Protein AF-X1GTQ7-F1 (afdb_monomer)

Structure (mmCIF, N/CA/C/O backbone):
data_AF-X1GTQ7-F1
#
_entry.id   AF-X1GTQ7-F1
#
loop_
_atom_site.group_PDB
_atom_site.id
_atom_site.type_symbol
_atom_site.label_atom_id
_atom_site.label_alt_id
_atom_site.label_comp_id
_atom_site.label_asym_id
_atom_site.label_entity_id
_atom_site.label_seq_id
_atom_site.pdbx_PDB_ins_code
_atom_site.Cartn_x
_atom_site.Cartn_y
_atom_site.Cartn_z
_atom_site.occupancy
_atom_site.B_iso_or_equiv
_atom_site.auth_seq_id
_atom_site.auth_comp_id
_atom_site.auth_asym_id
_atom_site.auth_atom_id
_atom_site.pdbx_PDB_model_num
ATOM 1 N N . MET A 1 1 ? -7.268 31.695 -27.825 1.00 39.03 1 MET A N 1
ATOM 2 C CA . MET A 1 1 ? -6.819 30.398 -28.366 1.00 39.03 1 MET A CA 1
ATOM 3 C C . MET A 1 1 ? -6.982 29.420 -27.222 1.00 39.03 1 MET A C 1
ATOM 5 O O . MET A 1 1 ? -6.162 29.437 -26.314 1.00 39.03 1 MET A O 1
ATOM 9 N N . ASP A 1 2 ? -8.124 28.736 -27.168 1.00 40.09 2 ASP A N 1
ATOM 10 C CA . ASP A 1 2 ? -8.450 27.847 -26.052 1.00 40.09 2 ASP A CA 1
ATOM 11 C C . ASP A 1 2 ? -7.432 26.712 -25.994 1.00 40.09 2 ASP A C 1
ATOM 13 O O . ASP A 1 2 ? -7.187 26.024 -26.988 1.00 40.09 2 ASP A O 1
ATOM 17 N N . LEU A 1 3 ? -6.787 26.560 -24.839 1.00 43.09 3 LEU A N 1
ATOM 18 C CA . LEU A 1 3 ? -5.898 25.435 -24.598 1.00 43.09 3 LEU A CA 1
ATOM 19 C C . LEU A 1 3 ? -6.736 24.151 -24.709 1.00 43.09 3 LEU A C 1
ATOM 21 O O . LEU A 1 3 ? -7.821 24.091 -24.125 1.00 43.09 3 LEU A O 1
ATOM 25 N N . PRO A 1 4 ? -6.276 23.128 -25.451 1.00 58.81 4 PRO A N 1
ATOM 26 C CA . PRO A 1 4 ? -7.033 21.891 -25.590 1.00 58.81 4 PRO A CA 1
ATOM 27 C C . PRO A 1 4 ? -7.297 21.297 -24.201 1.00 58.81 4 PRO A C 1
ATOM 29 O O . PRO A 1 4 ? -6.445 21.391 -23.318 1.00 58.81 4 PRO A O 1
ATOM 32 N N . ALA A 1 5 ? -8.459 20.666 -24.002 1.00 57.22 5 ALA A N 1
ATOM 33 C CA . ALA A 1 5 ? -8.871 20.093 -22.713 1.00 57.22 5 ALA A CA 1
ATOM 34 C C . ALA A 1 5 ? -7.793 19.189 -22.071 1.00 57.22 5 ALA A C 1
ATOM 36 O O . ALA A 1 5 ? -7.661 19.145 -20.851 1.00 57.22 5 ALA A O 1
ATOM 37 N N . SER A 1 6 ? -6.951 18.548 -22.890 1.00 58.00 6 SER A N 1
ATOM 38 C CA . SER A 1 6 ? -5.784 17.776 -22.453 1.00 58.00 6 SER A CA 1
ATOM 39 C C . SER A 1 6 ? -4.732 18.596 -21.693 1.00 58.00 6 SER A C 1
ATOM 41 O O . SER A 1 6 ? -4.136 18.088 -20.750 1.00 58.00 6 SER A O 1
ATOM 43 N N . HIS A 1 7 ? -4.513 19.866 -22.041 1.00 64.25 7 HIS A N 1
ATOM 44 C CA . HIS A 1 7 ? -3.567 20.740 -21.343 1.00 64.25 7 HIS A CA 1
ATOM 45 C C . HIS A 1 7 ? -4.072 21.115 -19.943 1.00 64.25 7 HIS A C 1
ATOM 47 O O . HIS A 1 7 ? -3.293 21.154 -18.992 1.00 64.25 7 HIS A O 1
ATOM 53 N N . VAL A 1 8 ? -5.371 21.380 -19.792 1.00 63.97 8 VAL A N 1
ATOM 54 C CA . VAL A 1 8 ? -5.970 21.711 -18.488 1.00 63.97 8 VAL A CA 1
ATOM 55 C C . VAL A 1 8 ? -5.891 20.514 -17.540 1.00 63.97 8 VAL A C 1
ATOM 57 O O . VAL A 1 8 ? -5.570 20.673 -16.363 1.00 63.97 8 VAL A O 1
ATOM 60 N N . VAL A 1 9 ? -6.114 19.306 -18.060 1.00 65.50 9 VAL A N 1
ATOM 61 C CA . VAL A 1 9 ? -5.986 18.071 -17.281 1.00 65.50 9 VAL A CA 1
ATOM 62 C C . VAL A 1 9 ? -4.541 17.816 -16.856 1.00 65.50 9 VAL A C 1
ATOM 64 O O . VAL A 1 9 ? -4.311 17.529 -15.687 1.00 65.50 9 VAL A O 1
ATOM 67 N N . VAL A 1 10 ? -3.566 17.974 -17.755 1.00 66.44 10 VAL A N 1
ATOM 68 C CA . VAL A 1 10 ? -2.144 17.760 -17.434 1.00 66.44 10 VAL A CA 1
ATOM 69 C C . VAL A 1 10 ? -1.646 18.743 -16.371 1.00 66.44 10 VAL A C 1
ATOM 71 O O . VAL A 1 10 ? -0.908 18.354 -15.470 1.00 66.44 10 VAL A O 1
ATOM 74 N N . GLU A 1 11 ? -2.060 20.009 -16.419 1.00 69.12 11 GLU A N 1
ATOM 75 C CA . GLU A 1 11 ? -1.698 20.980 -15.376 1.00 69.12 11 GLU A CA 1
ATOM 76 C C . GLU A 1 11 ? -2.368 20.659 -14.032 1.00 69.12 11 GLU A C 1
ATOM 78 O O . GLU A 1 11 ? -1.738 20.761 -12.976 1.00 69.12 11 GLU A O 1
ATOM 83 N N . LYS A 1 12 ? -3.618 20.180 -14.055 1.00 66.75 12 LYS A N 1
ATOM 84 C CA . LYS A 1 12 ? -4.306 19.703 -12.849 1.00 66.75 12 LYS A CA 1
ATOM 85 C C . LYS A 1 12 ? -3.664 18.431 -12.285 1.00 66.75 12 LYS A C 1
ATOM 87 O O . LYS A 1 12 ? -3.551 18.301 -11.069 1.00 66.75 12 LYS A O 1
ATOM 92 N N . GLU A 1 13 ? -3.197 17.517 -13.131 1.00 68.88 13 GLU A N 1
ATOM 93 C CA . GLU A 1 13 ? -2.431 16.339 -12.719 1.00 68.88 13 GLU A CA 1
ATOM 94 C C . GLU A 1 13 ? -1.094 16.740 -12.092 1.00 68.88 13 GLU A C 1
ATOM 96 O O . GLU A 1 13 ? -0.782 16.279 -11.002 1.00 68.88 13 GLU A O 1
ATOM 101 N N . LYS A 1 14 ? -0.332 17.658 -12.698 1.00 68.50 14 LYS A N 1
ATOM 102 C CA . LYS A 1 14 ? 0.916 18.166 -12.099 1.00 68.50 14 LYS A CA 1
ATOM 103 C C . LYS A 1 14 ? 0.689 18.762 -10.710 1.00 68.50 14 LYS A C 1
ATOM 105 O O . LYS A 1 14 ? 1.479 18.508 -9.804 1.00 68.50 14 LYS A O 1
ATOM 110 N N . ALA A 1 15 ? -0.395 19.517 -10.532 1.00 66.56 15 ALA A N 1
ATOM 111 C CA . ALA A 1 15 ? -0.754 20.099 -9.240 1.00 66.56 15 ALA A CA 1
ATOM 112 C C . ALA A 1 15 ? -1.183 19.045 -8.200 1.00 66.56 15 ALA A C 1
ATOM 114 O O . ALA A 1 15 ? -1.002 19.261 -7.003 1.00 66.56 15 ALA A O 1
ATOM 115 N N . THR A 1 16 ? -1.720 17.904 -8.644 1.00 70.19 16 THR A N 1
ATOM 116 C CA . THR A 1 16 ? -2.253 16.832 -7.784 1.00 70.19 16 THR A CA 1
ATOM 117 C C . THR A 1 16 ? -1.365 15.581 -7.730 1.00 70.19 16 THR A C 1
ATOM 119 O O . THR A 1 16 ? -1.698 14.610 -7.049 1.00 70.19 16 THR A O 1
ATOM 122 N N . LEU A 1 17 ? -0.203 15.603 -8.395 1.00 70.88 17 LEU A N 1
ATOM 123 C CA . LEU A 1 17 ? 0.660 14.438 -8.627 1.00 70.88 17 LEU A CA 1
ATOM 124 C C . LEU A 1 17 ? 1.081 13.753 -7.323 1.00 70.88 17 LEU A C 1
ATOM 126 O O . LEU A 1 17 ? 1.138 12.529 -7.234 1.00 70.88 17 LEU A O 1
ATOM 130 N N . ASN A 1 18 ? 1.329 14.561 -6.292 1.00 77.94 18 ASN A N 1
ATOM 131 C CA . ASN A 1 18 ? 1.776 14.090 -4.985 1.00 77.94 18 ASN A CA 1
ATOM 132 C C . ASN A 1 18 ? 0.617 13.855 -4.009 1.00 77.94 18 ASN A C 1
ATOM 134 O O . ASN A 1 18 ? 0.834 13.347 -2.914 1.00 77.94 18 ASN A O 1
ATOM 138 N N . GLU A 1 19 ? -0.625 14.183 -4.371 1.00 82.06 19 GLU A N 1
ATOM 139 C CA . GLU A 1 19 ? -1.769 13.931 -3.496 1.00 82.06 19 GLU A CA 1
ATOM 140 C C . GLU A 1 19 ? -1.914 12.473 -3.047 1.00 82.06 19 GLU A C 1
ATOM 142 O O . GLU A 1 19 ? -2.136 12.287 -1.854 1.00 82.06 19 GLU A O 1
ATOM 147 N N . PRO A 1 20 ? -1.761 11.429 -3.893 1.00 83.25 20 PRO A N 1
ATOM 148 C CA . PRO A 1 20 ? -1.879 10.057 -3.400 1.00 83.25 20 PRO A CA 1
ATOM 149 C C . PRO A 1 20 ? -0.785 9.713 -2.387 1.00 83.25 20 PRO A C 1
ATOM 151 O O . PRO A 1 20 ? -1.024 8.925 -1.479 1.00 83.25 20 PRO A O 1
ATOM 154 N N . TYR A 1 21 ? 0.388 10.341 -2.497 1.00 85.69 21 TYR A N 1
ATOM 155 C CA . TYR A 1 21 ? 1.465 10.169 -1.528 1.00 85.69 21 TYR A CA 1
ATOM 156 C C . TYR A 1 21 ? 1.100 10.747 -0.150 1.00 85.69 21 TYR A C 1
ATOM 158 O O . TYR A 1 21 ? 1.496 10.191 0.873 1.00 85.69 21 TYR A O 1
ATOM 166 N N . TYR A 1 22 ? 0.318 11.829 -0.099 1.00 91.25 22 TYR A N 1
ATOM 167 C CA . TYR A 1 22 ? -0.096 12.460 1.161 1.00 91.25 22 TYR A CA 1
ATOM 168 C C . TYR A 1 22 ? -1.472 11.997 1.666 1.00 91.25 22 TYR A C 1
ATOM 170 O O . TYR A 1 22 ? -1.745 12.083 2.862 1.00 91.25 22 TYR A O 1
ATOM 178 N N . LYS A 1 23 ? -2.338 11.484 0.787 1.00 93.44 23 LYS A N 1
ATOM 179 C CA . LYS A 1 23 ? -3.676 10.962 1.103 1.00 93.44 23 LYS A CA 1
ATOM 180 C C . LYS A 1 23 ? -3.618 9.462 1.388 1.00 93.44 23 LYS A C 1
ATOM 182 O O . LYS A 1 23 ? -4.238 8.662 0.695 1.00 93.44 23 LYS A O 1
ATOM 187 N N . GLN A 1 24 ? -2.859 9.087 2.414 1.00 92.88 24 GLN A N 1
ATOM 188 C CA . GLN A 1 24 ? -2.725 7.707 2.883 1.00 92.88 24 GLN A CA 1
ATOM 189 C C . GLN A 1 24 ? -2.427 7.655 4.385 1.00 92.88 24 GLN A C 1
ATOM 191 O O . GLN A 1 24 ? -1.916 8.613 4.965 1.00 92.88 24 GLN A O 1
ATOM 196 N N . ILE A 1 25 ? -2.711 6.514 5.013 1.00 94.81 25 ILE A N 1
ATOM 197 C CA . ILE A 1 25 ? -2.231 6.189 6.359 1.00 94.81 25 ILE A CA 1
ATOM 198 C C . ILE A 1 25 ? -1.179 5.093 6.202 1.00 94.81 25 ILE A C 1
ATOM 200 O O . ILE A 1 25 ? -1.471 4.026 5.670 1.00 94.81 25 ILE A O 1
ATOM 204 N N . SER A 1 26 ? 0.048 5.368 6.637 1.00 91.12 26 SER A N 1
ATOM 205 C CA . SER A 1 26 ? 1.148 4.406 6.542 1.00 91.12 26 SER A CA 1
ATOM 206 C C . SER A 1 26 ? 0.997 3.271 7.554 1.00 91.12 26 SER A C 1
ATOM 208 O O . SER A 1 26 ? 0.518 3.493 8.663 1.00 91.12 26 SER A O 1
ATOM 210 N N . GLY A 1 27 ? 1.482 2.084 7.193 1.00 92.50 27 GLY A N 1
ATOM 211 C CA . GLY A 1 27 ? 1.543 0.918 8.075 1.00 92.50 27 GLY A CA 1
ATOM 212 C C . GLY A 1 27 ? 0.754 -0.283 7.556 1.00 92.50 27 GLY A C 1
ATOM 213 O O . GLY A 1 27 ? -0.249 -0.146 6.852 1.00 92.50 27 GLY A O 1
ATOM 214 N N . SER A 1 28 ? 1.217 -1.482 7.909 1.00 95.06 28 SER A N 1
ATOM 215 C CA . SER A 1 28 ? 0.538 -2.732 7.572 1.00 95.06 28 SER A CA 1
ATOM 216 C C . SER A 1 28 ? -0.818 -2.844 8.272 1.00 95.06 28 SER A C 1
ATOM 218 O O . SER A 1 28 ? -1.785 -3.290 7.658 1.00 95.06 28 SER A O 1
ATOM 220 N N . LEU A 1 29 ? -0.932 -2.348 9.509 1.00 97.19 29 LEU A N 1
ATOM 221 C CA . LEU A 1 29 ? -2.144 -2.471 10.319 1.00 97.19 29 LEU A CA 1
ATOM 222 C C . LEU A 1 29 ? -3.325 -1.708 9.713 1.00 97.19 29 LEU A C 1
ATOM 224 O O . LEU A 1 29 ? -4.437 -2.236 9.645 1.00 97.19 29 LEU A O 1
ATOM 228 N N . PHE A 1 30 ? -3.091 -0.487 9.224 1.00 97.56 30 PHE A N 1
ATOM 229 C CA . PHE A 1 30 ? -4.131 0.255 8.511 1.00 97.56 30 PHE A CA 1
ATOM 230 C C . PHE A 1 30 ? -4.477 -0.408 7.175 1.00 97.56 30 PHE A C 1
ATOM 232 O O . PHE A 1 30 ? -5.653 -0.498 6.826 1.00 97.56 30 PHE A O 1
ATOM 239 N N . ASN A 1 31 ? -3.478 -0.923 6.452 1.00 96.69 31 ASN A N 1
ATOM 240 C CA . ASN A 1 31 ? -3.715 -1.640 5.201 1.00 96.69 31 ASN A CA 1
ATOM 241 C C . ASN A 1 31 ? -4.567 -2.900 5.409 1.00 96.69 31 ASN A C 1
ATOM 243 O O . ASN A 1 31 ? -5.438 -3.169 4.584 1.00 96.69 31 ASN A O 1
ATOM 247 N N . TYR A 1 32 ? -4.386 -3.638 6.510 1.00 98.06 32 TYR A N 1
ATOM 248 C CA . TYR A 1 32 ? -5.265 -4.754 6.868 1.00 98.06 32 TYR A CA 1
ATOM 249 C C . TYR A 1 32 ? -6.695 -4.283 7.123 1.00 98.06 32 TYR A C 1
ATOM 251 O O . TYR A 1 32 ? -7.624 -4.847 6.551 1.00 98.06 32 TYR A O 1
ATOM 259 N N . ALA A 1 33 ? -6.877 -3.216 7.906 1.00 98.38 33 ALA A N 1
ATOM 260 C CA . ALA A 1 33 ? -8.200 -2.660 8.177 1.00 98.38 33 ALA A CA 1
ATOM 261 C C . ALA A 1 33 ? -8.917 -2.206 6.894 1.00 98.38 33 ALA A C 1
ATOM 263 O O . ALA A 1 33 ? -10.072 -2.567 6.673 1.00 98.38 33 ALA A O 1
ATOM 264 N N . LEU A 1 34 ? -8.229 -1.464 6.020 1.00 98.44 34 LEU A N 1
ATOM 265 C CA . LEU A 1 34 ? -8.770 -1.031 4.730 1.00 98.44 34 LEU A CA 1
ATOM 266 C C . LEU A 1 34 ? -9.080 -2.219 3.816 1.00 98.44 34 LEU A C 1
ATOM 268 O O . LEU A 1 34 ? -10.119 -2.238 3.159 1.00 98.44 34 LEU A O 1
ATOM 272 N N . THR A 1 35 ? -8.207 -3.228 3.813 1.00 98.38 35 THR A N 1
ATOM 273 C CA . THR A 1 35 ? -8.425 -4.453 3.044 1.00 98.38 35 THR A CA 1
ATOM 274 C C . THR A 1 35 ? -9.675 -5.181 3.509 1.00 98.38 35 THR A C 1
ATOM 276 O O . THR A 1 35 ? -10.471 -5.552 2.660 1.00 98.38 35 THR A O 1
ATOM 279 N N . ILE A 1 36 ? -9.878 -5.340 4.819 1.00 98.62 36 ILE A N 1
ATOM 280 C CA . ILE A 1 36 ? -11.064 -5.991 5.391 1.00 98.62 36 ILE A CA 1
ATOM 281 C C . ILE A 1 36 ? -12.337 -5.224 5.029 1.00 98.62 36 ILE A C 1
ATOM 283 O O . ILE A 1 36 ? -13.295 -5.839 4.571 1.00 98.62 36 ILE A O 1
ATOM 287 N N . VAL A 1 37 ? -12.337 -3.892 5.190 1.00 98.62 37 VAL A N 1
ATOM 288 C CA . VAL A 1 37 ? -13.490 -3.036 4.855 1.00 98.62 37 VAL A CA 1
ATOM 289 C C . VAL A 1 37 ? -13.912 -3.225 3.403 1.00 98.62 37 VAL A C 1
ATOM 291 O O . VAL A 1 37 ? -15.085 -3.468 3.138 1.00 98.62 37 VAL A O 1
ATOM 294 N N . ARG A 1 38 ? -12.951 -3.175 2.478 1.00 98.38 38 ARG A N 1
ATOM 295 C CA . ARG A 1 38 ? -13.218 -3.388 1.054 1.00 98.38 38 ARG A CA 1
ATOM 296 C C . ARG A 1 38 ? -13.585 -4.832 0.754 1.00 98.38 38 ARG A C 1
ATOM 298 O O . ARG A 1 38 ? -14.526 -5.062 0.018 1.00 98.38 38 ARG A O 1
ATOM 305 N N . TYR A 1 39 ? -12.896 -5.808 1.340 1.00 98.50 39 TYR A N 1
ATOM 306 C CA . TYR A 1 39 ? -13.134 -7.225 1.069 1.00 98.50 39 TYR A CA 1
ATOM 307 C C . TYR A 1 39 ? -14.599 -7.585 1.304 1.00 98.50 39 TYR A C 1
ATOM 309 O O . TYR A 1 39 ? -15.243 -8.111 0.405 1.00 98.50 39 TYR A O 1
ATOM 317 N N . VAL A 1 40 ? -15.148 -7.252 2.477 1.00 98.19 40 VAL A N 1
ATOM 318 C CA . VAL A 1 40 ? -16.545 -7.590 2.801 1.00 98.19 40 VAL A CA 1
ATOM 319 C C . VAL A 1 40 ? -17.555 -6.800 1.964 1.00 98.19 40 VAL A C 1
ATOM 321 O O . VAL A 1 40 ? -18.701 -7.220 1.813 1.00 98.19 40 VAL A O 1
ATOM 324 N N . GLU A 1 41 ? -17.156 -5.647 1.428 1.00 98.00 41 GLU A N 1
ATOM 325 C CA . GLU A 1 41 ? -17.976 -4.861 0.509 1.00 98.00 41 GLU A CA 1
ATOM 326 C C . GLU A 1 41 ? -17.968 -5.443 -0.911 1.00 98.00 41 GLU A C 1
ATOM 328 O O . GLU A 1 41 ? -19.009 -5.485 -1.561 1.00 98.00 41 GLU A O 1
ATOM 333 N N . GLU A 1 42 ? -16.806 -5.888 -1.389 1.00 97.94 42 GLU A N 1
ATOM 334 C CA . GLU A 1 42 ? -16.588 -6.302 -2.774 1.00 97.94 42 GLU A CA 1
ATOM 335 C C . GLU A 1 42 ? -16.965 -7.762 -3.033 1.00 97.94 42 GLU A C 1
ATOM 337 O O . GLU A 1 42 ? -17.560 -8.051 -4.066 1.00 97.94 42 GLU A O 1
ATOM 342 N N . THR A 1 43 ? -16.677 -8.696 -2.122 1.00 97.12 43 THR A N 1
ATOM 343 C CA . THR A 1 43 ? -16.923 -10.127 -2.382 1.00 97.12 43 THR A CA 1
ATOM 344 C C . THR A 1 43 ? -18.387 -10.510 -2.641 1.00 97.12 43 THR A C 1
ATOM 346 O O . THR A 1 43 ? -18.601 -11.427 -3.438 1.00 97.12 43 THR A O 1
ATOM 349 N N . PRO A 1 44 ? -19.412 -9.822 -2.091 1.00 96.62 44 PRO A N 1
ATOM 350 C CA . PRO A 1 44 ? -20.806 -10.083 -2.455 1.00 96.62 44 PRO A CA 1
ATOM 351 C C . 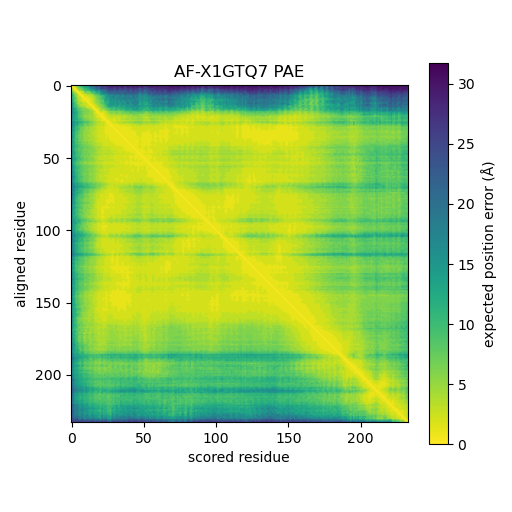PRO A 1 44 ? -21.201 -9.586 -3.855 1.00 96.62 44 PRO A C 1
ATOM 353 O O . PRO A 1 44 ? -22.247 -9.990 -4.363 1.00 96.62 44 PRO A O 1
ATOM 356 N N . LYS A 1 45 ? -20.417 -8.689 -4.472 1.00 97.69 45 LYS A N 1
ATOM 357 C CA . LYS A 1 45 ? -20.696 -8.157 -5.815 1.00 97.69 45 LYS A CA 1
ATOM 358 C C . LYS A 1 45 ? -20.293 -9.185 -6.888 1.00 97.69 45 LYS A C 1
ATOM 360 O O . LYS A 1 45 ? -19.364 -9.971 -6.651 1.00 97.69 45 LYS A O 1
ATOM 365 N N . PRO A 1 46 ? -20.934 -9.175 -8.075 1.00 98.06 46 PRO A N 1
ATOM 366 C CA . PRO A 1 46 ? -20.452 -9.932 -9.229 1.00 98.06 46 PRO A CA 1
ATOM 367 C C . PRO A 1 46 ? -18.989 -9.593 -9.523 1.00 98.06 46 PRO A C 1
ATOM 369 O O . PRO A 1 46 ? -18.608 -8.430 -9.439 1.00 98.06 46 PRO A O 1
ATOM 372 N N . ASP A 1 47 ? -18.175 -10.590 -9.882 1.00 97.62 47 ASP A N 1
ATOM 373 C CA . ASP A 1 47 ? -16.717 -10.426 -10.007 1.00 97.62 47 ASP A CA 1
ATOM 374 C C . ASP A 1 47 ? -16.305 -9.267 -10.934 1.00 97.62 47 ASP A C 1
ATOM 376 O O . ASP A 1 47 ? -15.376 -8.526 -10.622 1.00 97.62 47 ASP A O 1
ATOM 380 N N . ALA A 1 48 ? -17.039 -9.062 -12.033 1.00 96.69 48 ALA A N 1
ATOM 381 C CA . ALA A 1 48 ? -16.792 -7.990 -12.999 1.00 96.69 48 ALA A CA 1
ATOM 382 C C . ALA A 1 48 ? -17.062 -6.575 -12.452 1.00 96.69 48 ALA A C 1
ATOM 384 O O . ALA A 1 48 ? -16.482 -5.615 -12.953 1.00 96.69 48 ALA A O 1
ATOM 385 N N . ASP A 1 49 ? -17.907 -6.455 -11.425 1.00 96.56 49 ASP A N 1
ATOM 386 C CA . ASP A 1 49 ? -18.310 -5.180 -10.823 1.00 96.56 49 ASP A CA 1
ATOM 387 C C . ASP A 1 49 ? -17.473 -4.831 -9.579 1.00 96.56 49 ASP A C 1
ATOM 389 O O . ASP A 1 49 ? -17.706 -3.809 -8.927 1.00 96.56 49 ASP A O 1
ATOM 393 N N . ARG A 1 50 ? -16.511 -5.689 -9.210 1.00 97.00 50 ARG A N 1
ATOM 394 C CA . ARG A 1 50 ? -15.673 -5.494 -8.026 1.00 97.00 50 ARG A CA 1
ATOM 395 C C . ARG A 1 50 ? -14.595 -4.450 -8.252 1.00 97.00 50 ARG A C 1
ATOM 397 O O . ARG A 1 50 ? -14.028 -4.311 -9.335 1.00 97.00 50 ARG A O 1
ATOM 404 N N . TYR A 1 51 ? -14.237 -3.774 -7.167 1.00 95.44 51 TYR A N 1
ATOM 405 C CA . TYR A 1 51 ? -13.082 -2.889 -7.134 1.00 95.44 51 TYR A CA 1
ATOM 406 C C . TYR A 1 51 ? -11.793 -3.641 -7.529 1.00 95.44 51 TYR A C 1
ATOM 408 O O . TYR A 1 51 ? -11.555 -4.750 -7.029 1.00 95.44 51 TYR A O 1
ATOM 416 N N . PRO A 1 52 ? -10.918 -3.045 -8.365 1.00 94.44 52 PRO A N 1
ATOM 417 C CA . PRO A 1 52 ? -9.671 -3.682 -8.773 1.00 94.44 52 PRO A CA 1
ATOM 418 C C . PRO A 1 52 ? -8.835 -4.148 -7.574 1.00 94.44 52 PRO A C 1
ATOM 420 O O . PRO A 1 52 ? -8.576 -3.389 -6.639 1.00 94.44 52 PRO A O 1
ATOM 423 N N . GLY A 1 53 ? -8.379 -5.401 -7.606 1.00 94.75 53 GLY A N 1
ATOM 424 C CA . GLY A 1 53 ? -7.651 -6.022 -6.492 1.00 94.75 53 GLY A CA 1
ATOM 425 C C . GLY A 1 53 ? -8.489 -6.980 -5.639 1.00 94.75 53 GLY A C 1
ATOM 426 O O . GLY A 1 53 ? -7.913 -7.657 -4.787 1.00 94.75 53 GLY A O 1
ATOM 427 N N . TYR A 1 54 ? -9.803 -7.057 -5.878 1.00 97.44 54 TYR A N 1
ATOM 428 C CA . TYR A 1 54 ? -10.751 -7.906 -5.142 1.00 97.44 54 TYR A CA 1
ATOM 429 C C . TYR A 1 54 ? -11.475 -8.922 -6.044 1.00 97.44 54 TYR A C 1
ATOM 431 O O . TYR A 1 54 ? -12.495 -9.490 -5.648 1.00 97.44 54 TYR A O 1
ATOM 439 N N . HIS A 1 55 ? -10.950 -9.178 -7.246 1.00 98.06 55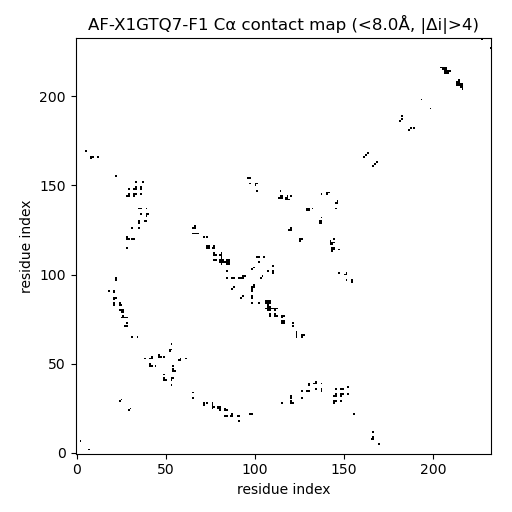 HIS A N 1
ATOM 440 C CA . HIS A 1 55 ? -11.476 -10.231 -8.116 1.00 98.06 55 HIS A CA 1
ATOM 441 C C . HIS A 1 55 ? -11.186 -11.625 -7.544 1.00 98.06 55 HIS A C 1
ATOM 443 O O . HIS A 1 55 ? -10.198 -11.805 -6.828 1.00 98.06 55 HIS A O 1
ATOM 449 N N . ASP A 1 56 ? -11.983 -12.628 -7.913 1.00 97.25 56 ASP A N 1
ATOM 450 C CA . ASP A 1 56 ? -11.863 -14.019 -7.442 1.00 97.25 56 ASP A CA 1
ATOM 451 C C . ASP A 1 56 ? -10.439 -14.572 -7.621 1.00 97.25 56 ASP A C 1
ATOM 453 O O . ASP A 1 56 ? -9.881 -15.204 -6.724 1.00 97.25 56 ASP A O 1
ATOM 457 N N . SER A 1 57 ? -9.795 -14.248 -8.747 1.00 97.12 57 SER A N 1
ATOM 458 C CA . SER A 1 57 ? -8.405 -14.639 -9.038 1.00 97.12 57 SER A CA 1
ATOM 459 C C . SER A 1 57 ? -7.361 -14.033 -8.086 1.00 97.12 57 SER A C 1
ATOM 461 O O . SER A 1 57 ? -6.241 -14.537 -7.989 1.00 97.12 57 SER A O 1
ATOM 463 N N . GLN A 1 58 ? -7.705 -12.952 -7.382 1.00 97.38 58 GLN A N 1
ATOM 464 C CA . GLN A 1 58 ? -6.818 -12.195 -6.497 1.00 97.38 58 GLN A CA 1
ATOM 465 C C . GLN A 1 58 ? -7.072 -12.492 -5.012 1.00 97.38 58 GLN A C 1
ATOM 467 O O . GLN A 1 58 ? -6.153 -12.310 -4.204 1.00 97.38 58 GLN A O 1
ATOM 472 N N . LEU A 1 59 ? -8.266 -12.984 -4.650 1.00 97.00 59 LEU A N 1
ATOM 473 C CA . LEU A 1 59 ? -8.652 -13.249 -3.258 1.00 97.00 59 LEU A CA 1
ATOM 474 C C . LEU A 1 59 ? -7.671 -14.172 -2.513 1.00 97.00 59 LEU A C 1
ATOM 476 O O . LEU A 1 59 ? -7.263 -13.787 -1.417 1.00 97.00 59 LEU A O 1
ATOM 480 N N . PRO A 1 60 ? -7.167 -15.291 -3.081 1.00 97.56 60 PRO A N 1
ATOM 481 C CA . PRO A 1 60 ? -6.226 -16.153 -2.360 1.00 97.56 60 PRO A CA 1
ATOM 482 C C . PRO A 1 60 ? -4.934 -15.433 -1.942 1.00 97.56 60 PRO A C 1
ATOM 484 O O . PRO A 1 60 ? -4.425 -15.625 -0.839 1.00 97.56 60 PRO A O 1
ATOM 487 N N . SER A 1 61 ? -4.408 -14.556 -2.803 1.00 96.62 61 SER A N 1
ATOM 488 C CA . SER A 1 61 ? -3.209 -13.755 -2.506 1.00 96.62 61 SER A CA 1
ATOM 489 C C . SER A 1 61 ? -3.496 -12.641 -1.494 1.00 96.62 61 SER A C 1
ATOM 491 O O . SER A 1 61 ? -2.642 -12.273 -0.679 1.00 96.62 61 SER A O 1
ATOM 493 N N . LEU A 1 62 ? -4.708 -12.086 -1.533 1.00 96.56 62 LEU A N 1
ATOM 494 C CA . LEU A 1 62 ? -5.158 -11.084 -0.579 1.00 96.56 62 LEU A CA 1
ATOM 495 C C . LEU A 1 62 ? -5.312 -11.688 0.824 1.00 96.56 62 LEU A C 1
ATOM 497 O O . LEU A 1 62 ? -4.757 -11.146 1.777 1.00 96.56 62 LEU A O 1
ATOM 501 N N . GLU A 1 63 ? -5.970 -12.841 0.932 1.00 96.75 63 GLU A N 1
ATOM 502 C CA . GLU A 1 63 ? -6.148 -13.600 2.174 1.00 96.75 63 GLU A CA 1
ATOM 503 C C . GLU A 1 63 ? -4.822 -14.097 2.739 1.00 96.75 63 GLU A C 1
ATOM 505 O O . GLU A 1 63 ? -4.576 -13.949 3.934 1.00 96.75 63 GLU A O 1
ATOM 510 N N . PHE A 1 64 ? -3.919 -14.604 1.893 1.00 97.00 64 PHE A N 1
ATOM 511 C CA . PHE A 1 64 ? -2.583 -15.015 2.326 1.00 97.00 64 PHE A CA 1
ATOM 512 C C . PHE A 1 64 ? -1.831 -13.874 3.027 1.00 97.00 64 PHE A C 1
ATOM 514 O O . PHE A 1 64 ? -1.253 -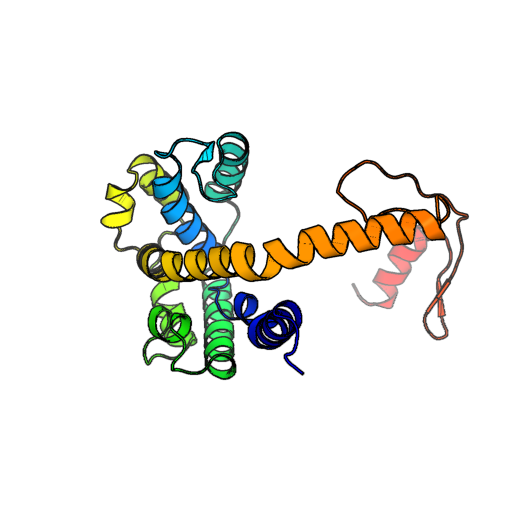14.066 4.098 1.00 97.00 64 PHE A O 1
ATOM 521 N N . ARG A 1 65 ? -1.871 -12.660 2.459 1.00 95.56 65 ARG A N 1
ATOM 522 C CA . ARG A 1 65 ? -1.255 -11.476 3.079 1.00 95.56 65 ARG A CA 1
ATOM 523 C C . ARG A 1 65 ? -2.009 -11.034 4.327 1.00 95.56 65 ARG A C 1
ATOM 525 O O . ARG A 1 65 ? -1.378 -10.747 5.340 1.00 95.56 65 ARG A O 1
ATOM 532 N N . LEU A 1 66 ? -3.339 -10.996 4.269 1.00 96.44 66 LEU A N 1
ATOM 533 C CA . LEU A 1 66 ? -4.182 -10.559 5.378 1.00 96.44 66 LEU A CA 1
ATOM 534 C C . LEU A 1 66 ? -4.052 -11.483 6.596 1.00 96.44 66 LEU A C 1
ATOM 536 O O . LEU A 1 66 ? -4.039 -11.012 7.729 1.00 96.44 66 LEU A O 1
ATOM 540 N N . PHE A 1 67 ? -3.910 -12.790 6.396 1.00 96.88 67 PHE A N 1
ATOM 541 C CA . PHE A 1 67 ? -3.815 -13.780 7.472 1.00 96.88 67 PHE A CA 1
ATOM 542 C C . PHE A 1 67 ? -2.380 -14.200 7.797 1.00 96.88 67 PHE A C 1
ATOM 544 O O . PHE A 1 67 ? -2.177 -15.116 8.594 1.00 96.88 67 PHE A O 1
ATOM 551 N N . SER A 1 68 ? -1.387 -13.510 7.234 1.00 96.44 68 SER A N 1
ATOM 552 C CA . SER A 1 68 ? 0.014 -13.736 7.570 1.00 96.44 68 SER A CA 1
ATOM 553 C C . SER A 1 68 ? 0.268 -13.470 9.064 1.00 96.44 68 SER A C 1
ATOM 555 O O . SER A 1 68 ? -0.097 -12.398 9.563 1.00 96.44 68 SER A O 1
ATOM 557 N N . PRO A 1 69 ? 0.915 -14.403 9.789 1.00 94.44 69 PRO A N 1
ATOM 558 C CA . PRO A 1 69 ? 1.333 -14.204 11.175 1.00 94.44 69 PRO A CA 1
ATOM 559 C C . PRO A 1 69 ? 2.664 -13.443 11.280 1.00 94.44 69 PRO A C 1
ATOM 561 O O . PRO A 1 69 ? 3.243 -13.379 12.363 1.00 94.44 69 PRO A O 1
ATOM 564 N N . ALA A 1 70 ? 3.186 -12.914 10.165 1.00 94.19 70 ALA A N 1
ATOM 565 C CA . ALA A 1 70 ? 4.411 -12.128 10.169 1.00 94.19 70 ALA A CA 1
ATOM 566 C C . ALA A 1 70 ? 4.311 -10.979 11.191 1.00 94.19 70 ALA A C 1
ATOM 568 O O . ALA A 1 70 ? 3.252 -10.351 11.305 1.00 94.19 70 ALA A O 1
ATOM 569 N N . PRO A 1 71 ? 5.395 -10.701 11.937 1.00 91.81 71 PRO A N 1
ATOM 570 C CA . PRO A 1 71 ? 5.362 -9.709 12.995 1.00 91.81 71 PRO A CA 1
ATOM 571 C C . PRO A 1 71 ? 5.050 -8.321 12.431 1.00 91.81 71 PRO A C 1
ATOM 573 O O . PRO A 1 71 ? 5.637 -7.876 11.445 1.00 91.81 71 PRO A O 1
ATOM 576 N N . THR A 1 72 ? 4.132 -7.632 13.099 1.00 92.75 72 THR A N 1
ATOM 577 C CA . THR A 1 72 ? 3.870 -6.202 12.918 1.00 92.75 72 THR A CA 1
ATOM 578 C C . THR A 1 72 ? 4.553 -5.420 14.032 1.00 92.75 72 THR A C 1
ATOM 580 O O . THR A 1 72 ? 4.735 -5.957 15.124 1.00 92.75 72 THR A O 1
ATOM 583 N N . TYR A 1 73 ? 4.863 -4.145 13.798 1.00 94.00 73 TYR A N 1
ATOM 584 C CA . TYR A 1 73 ? 5.547 -3.286 14.773 1.00 94.00 73 TYR A CA 1
ATOM 585 C C . TYR A 1 73 ? 4.683 -2.056 15.089 1.00 94.00 73 TYR A C 1
ATOM 587 O O . TYR A 1 73 ? 4.905 -0.994 14.500 1.00 94.00 73 TYR A O 1
ATOM 595 N N . PRO A 1 74 ? 3.667 -2.180 15.968 1.00 93.56 74 PRO A N 1
ATOM 596 C CA . PRO A 1 74 ? 2.664 -1.137 16.184 1.00 93.56 74 PRO A CA 1
ATOM 597 C C . PRO A 1 74 ? 3.250 0.218 16.577 1.00 93.56 74 PRO A C 1
ATOM 599 O O . PRO A 1 74 ? 2.765 1.238 16.106 1.00 93.56 74 PRO A O 1
ATOM 602 N N . GLU A 1 75 ? 4.311 0.250 17.382 1.00 94.44 75 GLU A N 1
ATOM 603 C CA . GLU A 1 75 ? 4.960 1.483 17.836 1.00 94.44 75 GLU A CA 1
ATOM 604 C C . GLU A 1 75 ? 5.700 2.187 16.694 1.00 94.44 75 GLU A C 1
ATOM 606 O O . GLU A 1 75 ? 5.645 3.413 16.567 1.00 94.44 75 GLU A O 1
ATOM 611 N N . MET A 1 76 ? 6.371 1.414 15.833 1.00 95.94 76 MET A N 1
ATOM 612 C CA . MET A 1 76 ? 7.030 1.943 14.639 1.00 95.94 76 MET A CA 1
ATOM 613 C C . MET A 1 76 ? 5.992 2.474 13.648 1.00 95.94 76 MET A C 1
ATOM 615 O O . MET A 1 76 ? 6.145 3.576 13.122 1.00 95.94 76 MET A O 1
ATOM 619 N N . GLU A 1 77 ? 4.920 1.715 13.415 1.00 96.44 77 GLU A N 1
ATOM 620 C CA . GLU A 1 77 ? 3.830 2.137 12.538 1.00 96.44 77 GLU A CA 1
ATOM 621 C C . GLU A 1 77 ? 3.091 3.367 13.092 1.00 96.44 77 GLU A C 1
ATOM 623 O O . GLU A 1 77 ? 2.846 4.301 12.331 1.00 96.44 77 GLU A O 1
ATOM 628 N N . GLU A 1 78 ? 2.827 3.433 14.405 1.00 96.75 78 GLU A N 1
ATOM 629 C CA . GLU A 1 78 ? 2.271 4.609 15.096 1.00 96.75 78 GLU A CA 1
ATOM 630 C C . GLU A 1 78 ? 3.143 5.844 14.842 1.00 96.75 78 GLU A C 1
ATOM 632 O O . GLU A 1 78 ? 2.639 6.899 14.442 1.00 96.75 78 GLU A O 1
ATOM 637 N N . PHE A 1 79 ? 4.457 5.722 15.053 1.00 96.81 79 PHE A N 1
ATOM 638 C CA . PHE A 1 79 ? 5.386 6.833 14.874 1.00 96.81 79 PHE A CA 1
ATOM 639 C C . PHE A 1 79 ? 5.410 7.324 13.422 1.00 96.81 79 PHE A C 1
ATOM 641 O O . PHE A 1 79 ? 5.214 8.518 13.173 1.00 96.81 79 PHE A O 1
ATOM 648 N N . ILE A 1 80 ? 5.593 6.412 12.461 1.00 96.88 80 ILE A N 1
ATOM 649 C CA . ILE A 1 80 ? 5.665 6.746 11.031 1.00 96.88 80 ILE A CA 1
ATOM 650 C C . ILE A 1 80 ? 4.339 7.345 10.549 1.00 96.88 80 ILE A C 1
ATOM 652 O O . ILE A 1 80 ? 4.342 8.394 9.901 1.00 96.88 80 ILE A O 1
ATOM 656 N N . ALA A 1 81 ? 3.202 6.731 10.891 1.00 96.88 81 ALA A N 1
ATOM 657 C CA . ALA A 1 81 ? 1.885 7.245 10.526 1.00 96.88 81 ALA A CA 1
ATOM 658 C C . ALA A 1 81 ? 1.656 8.649 11.099 1.00 96.88 81 ALA A C 1
ATOM 660 O O . ALA A 1 81 ? 1.139 9.524 10.404 1.00 96.88 81 ALA A O 1
ATOM 661 N N . GLY A 1 82 ? 2.084 8.894 12.341 1.00 96.94 82 GLY A N 1
ATOM 662 C CA . GLY A 1 82 ? 1.998 10.208 12.969 1.00 96.94 82 GLY A CA 1
ATOM 663 C C . GLY A 1 82 ? 2.802 11.279 12.228 1.00 96.94 82 GLY A C 1
ATOM 664 O O . GLY A 1 82 ? 2.263 12.351 11.949 1.00 96.94 82 GLY A O 1
ATOM 665 N N . GLN A 1 83 ? 4.055 10.983 11.867 1.00 97.00 83 GLN A N 1
ATOM 666 C CA . GLN A 1 83 ? 4.912 11.910 11.117 1.00 97.00 83 GLN A CA 1
ATOM 667 C C . GLN A 1 83 ? 4.353 12.206 9.721 1.00 97.00 83 GLN A C 1
ATOM 669 O O . GLN A 1 83 ? 4.239 13.370 9.334 1.00 97.00 83 GLN A O 1
ATOM 674 N N . LEU A 1 84 ? 3.939 11.170 8.986 1.00 95.88 84 LEU A N 1
ATOM 675 C CA . LEU A 1 84 ? 3.404 11.330 7.633 1.00 95.88 84 LEU A CA 1
ATOM 676 C C . LEU A 1 84 ? 2.065 12.070 7.619 1.00 95.88 84 LEU A C 1
ATOM 678 O O . LEU A 1 84 ? 1.831 12.867 6.717 1.00 95.88 84 LEU A O 1
ATOM 682 N N . LEU A 1 85 ? 1.218 11.894 8.635 1.00 96.50 85 LEU A N 1
ATOM 683 C CA . LEU A 1 85 ? -0.003 12.688 8.790 1.00 96.50 85 LEU A CA 1
ATOM 684 C C . LEU A 1 85 ? 0.295 14.171 9.047 1.00 96.50 85 LEU A C 1
ATOM 686 O O . LEU A 1 85 ? -0.376 15.045 8.494 1.00 96.50 85 LEU A O 1
ATOM 690 N N . ASP A 1 86 ? 1.297 14.485 9.872 1.00 95.94 86 ASP A N 1
ATOM 691 C CA . ASP A 1 86 ? 1.692 15.878 10.086 1.00 95.94 86 ASP A CA 1
ATOM 692 C C . ASP A 1 86 ? 2.303 16.497 8.820 1.00 95.94 86 ASP A C 1
ATOM 694 O O . ASP A 1 86 ? 1.966 17.641 8.501 1.00 95.94 86 ASP A O 1
ATOM 698 N N . GLN A 1 87 ? 3.093 15.740 8.053 1.00 94.81 87 GLN A N 1
ATOM 699 C CA . GLN A 1 87 ? 3.588 16.167 6.742 1.00 94.81 87 GLN A CA 1
ATOM 700 C C . GLN A 1 87 ? 2.437 16.375 5.744 1.00 94.81 87 GLN A C 1
ATOM 702 O O . GLN A 1 87 ? 2.346 17.428 5.117 1.00 94.81 87 GLN A O 1
ATOM 707 N N . ALA A 1 88 ? 1.499 15.429 5.653 1.00 94.50 88 ALA A N 1
ATOM 708 C CA . ALA A 1 88 ? 0.329 15.534 4.786 1.00 94.50 88 ALA A CA 1
ATOM 709 C C . ALA A 1 88 ? -0.509 16.776 5.116 1.00 94.50 88 ALA A C 1
ATOM 711 O O . ALA A 1 88 ? -0.926 17.500 4.216 1.00 94.50 88 ALA A O 1
ATOM 712 N N . LYS A 1 89 ? -0.700 17.092 6.403 1.00 94.75 89 LYS A N 1
ATOM 713 C CA . LYS A 1 89 ? -1.394 18.317 6.831 1.00 94.75 89 LYS A CA 1
ATOM 714 C C . LYS A 1 89 ? -0.652 19.588 6.415 1.00 94.75 89 LYS A C 1
ATOM 716 O O . LYS A 1 89 ? -1.313 20.579 6.109 1.00 94.75 89 LYS A O 1
ATOM 721 N N . GLN A 1 90 ? 0.682 19.592 6.448 1.00 93.25 90 GLN A N 1
ATOM 722 C CA . GLN A 1 90 ? 1.485 20.736 6.003 1.00 93.25 90 GLN A CA 1
ATOM 723 C C . GLN A 1 90 ? 1.362 20.946 4.491 1.00 93.25 90 GLN A C 1
ATOM 725 O O . GLN A 1 90 ? 1.209 22.083 4.057 1.00 93.25 90 GLN A O 1
ATOM 730 N N . THR A 1 91 ? 1.370 19.865 3.709 1.00 92.12 91 THR A N 1
ATOM 731 C CA . THR A 1 91 ? 1.329 19.942 2.244 1.00 92.12 91 THR A CA 1
ATOM 732 C C . THR A 1 91 ? -0.077 20.168 1.688 1.00 92.12 91 THR A C 1
ATOM 734 O O . THR A 1 91 ? -0.272 21.063 0.873 1.00 92.12 91 THR A O 1
ATOM 737 N N . LEU A 1 92 ? -1.069 19.389 2.128 1.00 91.31 92 LEU A N 1
ATOM 738 C CA . LEU A 1 92 ? -2.453 19.463 1.633 1.00 91.31 92 LEU A CA 1
ATOM 739 C C . LEU A 1 92 ? -3.258 20.588 2.303 1.00 91.31 92 LEU A C 1
ATOM 741 O O . LEU A 1 92 ? -4.275 21.055 1.790 1.00 91.31 92 LEU A O 1
ATOM 745 N N . GLY A 1 93 ? -2.814 21.026 3.481 1.00 92.00 93 GLY A N 1
ATOM 746 C CA . GLY A 1 93 ? -3.505 22.016 4.288 1.00 92.00 93 GLY A CA 1
ATOM 747 C C . GLY A 1 93 ? -4.693 21.449 5.074 1.00 92.00 93 GLY A C 1
ATOM 748 O O . GLY A 1 93 ? -5.254 20.390 4.811 1.00 92.0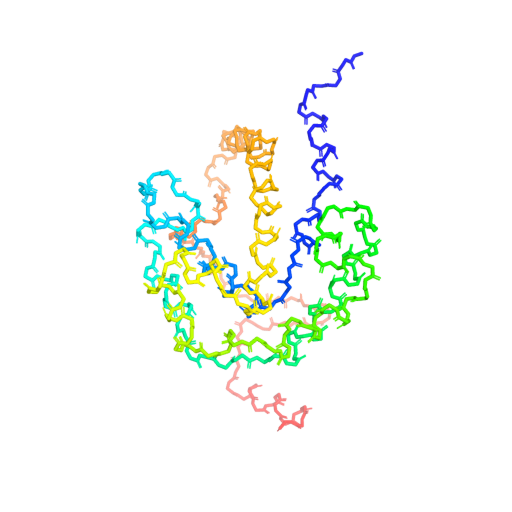0 93 GLY A O 1
ATOM 749 N N . ARG A 1 94 ? -5.135 22.209 6.081 1.00 91.69 94 ARG A N 1
ATOM 750 C CA . ARG A 1 94 ? -6.184 21.784 7.033 1.00 91.69 94 ARG A CA 1
ATOM 751 C C . ARG A 1 94 ? -7.588 21.675 6.429 1.00 91.69 94 ARG A C 1
ATOM 753 O O . ARG A 1 94 ? -8.499 21.190 7.097 1.00 91.69 94 ARG A O 1
ATOM 760 N N . LYS A 1 95 ? -7.801 22.237 5.236 1.00 92.62 95 LYS A N 1
ATOM 761 C CA . LYS A 1 95 ? -9.115 22.258 4.579 1.00 92.62 95 LYS A CA 1
ATOM 762 C C . LYS A 1 95 ? -9.368 21.016 3.729 1.00 92.62 95 LYS A C 1
ATOM 764 O O . LYS A 1 95 ? -10.541 20.777 3.434 1.00 92.62 95 LYS A O 1
ATOM 769 N N . ASP A 1 96 ? -8.319 20.266 3.396 1.00 93.50 96 ASP A N 1
ATOM 770 C CA . ASP A 1 96 ? -8.403 19.057 2.587 1.00 93.50 96 ASP A CA 1
ATOM 771 C C . ASP A 1 96 ? -9.330 18.005 3.246 1.00 93.50 96 ASP A C 1
ATOM 773 O O . ASP A 1 96 ? -9.272 17.825 4.473 1.00 93.50 96 ASP A O 1
ATOM 777 N N . PRO A 1 97 ? -10.220 17.343 2.477 1.00 94.00 97 PRO A N 1
ATOM 778 C CA . PRO A 1 97 ? -11.160 16.358 3.010 1.00 94.00 97 PRO A CA 1
ATOM 779 C C . PRO A 1 97 ? -10.486 15.186 3.727 1.00 94.00 97 PRO A C 1
ATOM 781 O O . PRO A 1 97 ? -10.960 14.779 4.787 1.00 94.00 97 PRO A O 1
ATOM 784 N N . PHE A 1 98 ? -9.361 14.683 3.210 1.00 95.94 98 PHE A N 1
ATOM 785 C CA . PHE A 1 98 ? -8.617 13.598 3.843 1.00 95.94 98 PHE A CA 1
ATOM 786 C C . PHE A 1 98 ? -8.067 14.050 5.198 1.00 95.94 98 PHE A C 1
ATOM 788 O O . PHE A 1 98 ? -8.281 13.374 6.202 1.00 95.94 98 PHE A O 1
ATOM 795 N N . ILE A 1 99 ? -7.455 15.238 5.271 1.00 96.25 99 ILE A N 1
ATOM 796 C CA . ILE A 1 99 ? -6.917 15.775 6.533 1.00 96.25 99 ILE A CA 1
ATOM 797 C C . ILE A 1 99 ? -8.025 16.015 7.562 1.00 96.25 99 ILE A C 1
ATOM 799 O O . ILE A 1 99 ? -7.871 15.673 8.738 1.00 96.25 99 ILE A O 1
ATOM 803 N N . LYS A 1 100 ? -9.168 16.565 7.143 1.00 95.81 100 LYS A N 1
ATOM 804 C CA . LYS A 1 100 ? -10.323 16.751 8.033 1.00 95.81 100 LYS A CA 1
ATOM 805 C C . LYS A 1 100 ? -10.846 15.425 8.576 1.00 95.81 100 LYS A C 1
ATOM 807 O O . LYS A 1 100 ? -11.091 15.338 9.777 1.00 95.81 100 LYS A O 1
ATOM 812 N N . THR A 1 101 ? -10.993 14.418 7.720 1.00 95.81 101 THR A N 1
ATOM 813 C CA . THR A 1 101 ? -11.552 13.113 8.090 1.00 95.81 101 THR A CA 1
ATOM 814 C C . THR A 1 101 ? -10.581 12.292 8.936 1.00 95.81 101 THR A C 1
ATOM 816 O O . THR A 1 101 ? -10.984 11.744 9.961 1.00 95.81 101 THR A O 1
ATOM 819 N N . ALA A 1 102 ? -9.301 12.249 8.559 1.00 94.81 102 ALA A N 1
ATOM 820 C CA . ALA A 1 102 ? -8.276 11.489 9.269 1.00 94.81 102 ALA A CA 1
ATOM 821 C C . ALA A 1 102 ? -7.870 12.148 10.595 1.00 94.81 102 ALA A C 1
ATOM 823 O O . ALA A 1 102 ? -7.691 11.464 11.602 1.00 94.81 102 ALA A O 1
ATOM 824 N N . MET A 1 103 ? -7.712 13.478 10.615 1.00 94.06 103 MET A N 1
ATOM 825 C CA . MET A 1 103 ? -7.068 14.179 11.734 1.00 94.06 103 MET A CA 1
ATOM 826 C C . MET A 1 103 ? -7.982 15.138 12.496 1.00 94.06 103 MET A C 1
ATOM 828 O O . MET A 1 103 ? -7.739 15.426 13.676 1.00 94.06 103 MET A O 1
ATOM 832 N N . GLY A 1 104 ? -9.015 15.677 11.849 1.00 90.56 104 GLY A N 1
ATOM 833 C CA . GLY A 1 104 ? -9.823 16.760 12.400 1.00 90.56 104 GLY A CA 1
ATOM 834 C C . GLY A 1 104 ? -8.950 17.946 12.827 1.00 90.56 104 GLY A C 1
ATOM 835 O O . GLY A 1 104 ? -8.301 18.596 12.009 1.00 90.56 104 GLY A O 1
ATOM 836 N N . ARG A 1 105 ? -8.925 18.248 14.134 1.00 89.88 105 ARG A N 1
ATOM 837 C CA . ARG A 1 105 ? -8.084 19.318 14.712 1.00 89.88 105 ARG A CA 1
ATOM 838 C C . ARG A 1 105 ? -6.809 18.816 15.404 1.00 89.88 105 ARG A C 1
ATOM 840 O O . ARG A 1 105 ? -6.070 19.638 15.943 1.00 89.88 105 ARG A O 1
ATOM 847 N N . ARG A 1 106 ? -6.558 17.505 15.420 1.00 93.44 106 ARG A N 1
ATOM 848 C CA . ARG A 1 106 ? -5.467 16.865 16.178 1.00 93.44 106 ARG A CA 1
ATOM 849 C C . ARG A 1 106 ? -4.129 16.939 15.423 1.00 93.44 106 ARG A C 1
ATOM 851 O O . ARG A 1 106 ? -4.093 17.210 14.224 1.00 93.44 106 ARG A O 1
ATOM 858 N N . SER A 1 107 ? -3.021 16.711 16.132 1.00 95.44 107 SER A N 1
ATOM 859 C CA . SER A 1 107 ? -1.717 16.433 15.508 1.00 9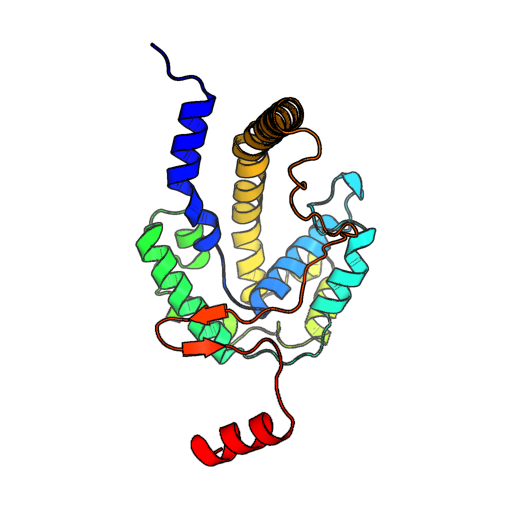5.44 107 SER A CA 1
ATOM 860 C C . SER A 1 107 ? -1.664 15.000 14.979 1.00 95.44 107 SER A C 1
ATOM 862 O O . SER A 1 107 ? -2.399 14.143 15.477 1.00 95.44 107 SER A O 1
ATOM 864 N N . GLY A 1 108 ? -0.779 14.737 14.017 1.00 95.12 108 GLY A N 1
ATOM 865 C CA . GLY A 1 108 ? -0.566 13.403 13.455 1.00 95.12 108 GLY A CA 1
ATOM 866 C C . GLY A 1 108 ? -0.220 12.392 14.539 1.00 95.12 108 GLY A C 1
ATOM 867 O O . GLY A 1 108 ? -0.900 11.377 14.656 1.00 95.12 108 GLY A O 1
ATOM 868 N N . ALA A 1 109 ? 0.709 12.734 15.436 1.00 95.25 109 ALA A N 1
ATOM 869 C CA . ALA A 1 109 ? 1.054 11.895 16.587 1.00 95.25 109 ALA A CA 1
ATOM 870 C C . ALA A 1 109 ? -0.164 11.521 17.457 1.00 95.25 109 ALA A C 1
ATOM 872 O O . ALA A 1 109 ? -0.358 10.356 17.791 1.00 95.25 109 ALA A O 1
ATOM 873 N N . LYS A 1 110 ? -1.044 12.482 17.784 1.00 96.12 110 LYS A N 1
ATOM 874 C CA . LYS A 1 110 ? -2.253 12.194 18.578 1.00 96.12 110 LYS A CA 1
ATOM 875 C C . LYS A 1 110 ? -3.249 11.324 17.818 1.00 96.12 110 LYS A C 1
ATOM 877 O O . LYS A 1 110 ? -3.993 10.585 18.457 1.00 96.12 110 LYS A O 1
ATOM 882 N N . VAL A 1 111 ? -3.346 11.472 16.498 1.00 94.88 111 VAL A N 1
ATOM 883 C CA . VAL A 1 111 ? -4.222 10.643 15.658 1.00 94.88 111 VAL A CA 1
ATOM 884 C C . VAL A 1 111 ? -3.687 9.223 15.628 1.00 94.88 111 VAL A C 1
ATOM 886 O O . VAL A 1 111 ? -4.429 8.315 15.986 1.00 94.88 111 VAL A O 1
ATOM 889 N N . ALA A 1 112 ? -2.412 9.043 15.290 1.00 95.50 112 ALA A N 1
ATOM 890 C CA . ALA A 1 112 ? -1.779 7.734 15.231 1.00 95.50 112 ALA A CA 1
ATOM 891 C C . ALA A 1 112 ? -1.882 7.004 16.577 1.00 95.50 112 ALA A C 1
ATOM 893 O O . ALA A 1 112 ? -2.414 5.901 16.624 1.00 95.50 112 ALA A O 1
ATOM 894 N N . GLN A 1 113 ? -1.543 7.666 17.687 1.00 94.94 113 GLN A N 1
ATOM 895 C CA . GLN A 1 113 ? -1.669 7.099 19.033 1.00 94.94 113 GLN A CA 1
ATOM 896 C C . GLN A 1 113 ? -3.069 6.532 19.318 1.00 94.94 113 GLN A C 1
ATOM 898 O O . GLN A 1 113 ? -3.209 5.443 19.869 1.00 94.94 113 GLN A O 1
ATOM 903 N N . ALA A 1 114 ? -4.123 7.261 18.942 1.00 93.25 114 ALA A N 1
ATOM 904 C CA . ALA A 1 114 ? -5.493 6.828 19.202 1.00 93.25 114 ALA A CA 1
ATOM 905 C C . ALA A 1 114 ? -5.949 5.654 18.330 1.00 93.25 114 ALA A C 1
ATOM 907 O O . ALA A 1 114 ? -6.876 4.951 18.727 1.00 93.25 114 ALA A O 1
ATOM 908 N N . HIS A 1 115 ? -5.326 5.457 17.167 1.00 94.50 115 HIS A N 1
ATOM 909 C CA . HIS A 1 115 ? -5.713 4.406 16.234 1.00 94.50 115 HIS A CA 1
ATOM 910 C C . HIS A 1 115 ? -4.846 3.150 16.362 1.00 94.50 115 HIS A C 1
ATOM 912 O O . HIS A 1 115 ? -5.376 2.047 16.307 1.00 94.50 115 HIS A O 1
ATOM 918 N N . PHE A 1 116 ? -3.541 3.304 16.589 1.00 95.19 116 PHE A N 1
ATOM 919 C CA . PHE A 1 116 ? -2.585 2.196 16.587 1.00 95.19 116 PHE A CA 1
ATOM 920 C C . PHE A 1 116 ? -2.439 1.508 17.953 1.00 95.19 116 PHE A C 1
ATOM 922 O O . PHE A 1 116 ? -2.282 0.294 17.998 1.00 95.19 116 PHE A O 1
ATOM 929 N N . ARG A 1 117 ? -2.563 2.221 19.083 1.00 90.12 117 ARG A N 1
ATOM 930 C CA . ARG A 1 117 ? -2.376 1.591 20.410 1.00 90.12 117 ARG A CA 1
ATOM 931 C C . ARG A 1 117 ? -3.482 0.635 20.827 1.00 90.12 117 ARG A C 1
ATOM 933 O O . ARG A 1 117 ? -3.236 -0.290 21.587 1.00 90.12 117 ARG A O 1
ATOM 940 N N . ASN A 1 118 ? -4.702 0.897 20.372 1.00 87.62 118 ASN A N 1
ATOM 941 C CA . ASN A 1 118 ? -5.897 0.173 20.809 1.00 87.62 118 ASN A CA 1
ATOM 942 C C . ASN A 1 118 ? -6.501 -0.671 19.682 1.00 87.62 118 ASN A C 1
ATOM 944 O O . ASN A 1 118 ? -7.668 -1.054 19.766 1.00 87.62 118 ASN A O 1
ATOM 948 N N . THR A 1 119 ? -5.748 -0.905 18.605 1.00 96.06 119 THR A N 1
ATOM 949 C CA . THR A 1 119 ? -6.211 -1.778 17.530 1.00 96.06 119 THR A CA 1
ATOM 950 C C . THR A 1 119 ? -5.941 -3.242 17.855 1.00 96.06 119 THR A C 1
ATOM 952 O O . THR A 1 119 ? -4.951 -3.594 18.491 1.00 96.06 119 THR A O 1
ATOM 955 N N . ARG A 1 120 ? -6.822 -4.105 17.364 1.00 96.88 120 ARG A N 1
ATOM 956 C CA . ARG A 1 120 ? -6.662 -5.556 17.319 1.00 96.88 120 ARG A CA 1
ATOM 957 C C . ARG A 1 120 ? -6.208 -6.033 15.938 1.00 96.88 120 ARG A C 1
ATOM 959 O O . ARG A 1 120 ? -6.174 -7.231 15.698 1.00 96.88 120 ARG A O 1
ATOM 966 N N . MET A 1 121 ? -5.837 -5.137 15.016 1.00 97.06 121 MET A N 1
ATOM 967 C CA . MET A 1 121 ? -5.348 -5.516 13.678 1.00 97.06 121 MET A CA 1
ATOM 968 C C . MET A 1 121 ? -4.038 -6.315 13.702 1.00 97.06 121 MET A C 1
ATOM 970 O O . MET A 1 121 ? -3.660 -6.879 12.680 1.00 97.06 121 MET A O 1
ATOM 974 N N . THR A 1 122 ? -3.358 -6.402 14.846 1.00 96.25 122 THR A N 1
ATOM 975 C CA . THR A 1 122 ? -2.217 -7.302 15.068 1.00 96.25 122 THR A CA 1
ATOM 976 C C . THR A 1 122 ? -2.648 -8.771 15.189 1.00 96.25 122 THR A C 1
ATOM 978 O O . THR A 1 122 ? -1.885 -9.665 14.832 1.00 96.25 122 THR A O 1
ATOM 981 N N . ASP A 1 123 ? -3.880 -9.026 15.634 1.00 96.88 123 ASP A N 1
ATOM 982 C CA . ASP A 1 123 ? -4.435 -10.354 15.887 1.00 96.88 123 ASP A CA 1
ATOM 983 C C . ASP A 1 123 ? -5.015 -10.967 14.602 1.00 96.88 123 ASP A C 1
ATOM 985 O O . ASP A 1 123 ? -6.046 -10.538 14.082 1.00 96.88 123 ASP A O 1
ATOM 989 N N . VAL A 1 124 ? -4.352 -12.011 14.097 1.00 97.88 124 VAL A N 1
ATOM 990 C CA . VAL A 1 124 ? -4.778 -12.760 12.904 1.00 97.88 124 VAL A CA 1
ATOM 991 C C . VAL A 1 124 ? -6.182 -13.348 13.077 1.00 97.88 124 VAL A C 1
ATOM 993 O O . VAL A 1 124 ? -6.957 -13.343 12.120 1.00 97.88 124 VAL A O 1
ATOM 996 N N . ALA A 1 125 ? -6.523 -13.853 14.267 1.00 98.06 125 ALA A N 1
ATOM 997 C CA . ALA A 1 125 ? -7.828 -14.458 14.520 1.00 98.06 125 ALA A CA 1
ATOM 998 C C . ALA A 1 125 ? -8.936 -13.404 14.438 1.00 98.06 125 ALA A C 1
ATOM 1000 O O . ALA A 1 125 ? -9.958 -13.639 13.799 1.00 98.06 125 ALA A O 1
ATOM 1001 N N . TYR A 1 126 ? -8.690 -12.206 14.972 1.00 98.12 126 TYR A N 1
ATOM 1002 C CA . TYR A 1 126 ? -9.622 -11.088 14.841 1.00 98.12 126 TYR A CA 1
ATOM 1003 C C . TYR A 1 126 ? -9.814 -10.639 13.386 1.00 98.12 126 TYR A C 1
ATOM 1005 O O . TYR A 1 126 ? -10.929 -10.325 12.969 1.00 98.12 126 TYR A O 1
ATOM 1013 N N . ARG A 1 127 ? -8.745 -10.639 12.577 1.00 98.31 127 ARG A N 1
ATOM 1014 C CA . ARG A 1 127 ? -8.856 -10.330 11.140 1.00 98.31 127 ARG A CA 1
ATOM 1015 C C . ARG A 1 127 ? -9.738 -11.346 10.407 1.00 98.31 127 ARG A C 1
ATOM 1017 O O . ARG A 1 127 ? -10.514 -10.941 9.547 1.00 98.31 127 ARG A O 1
ATOM 1024 N N . LYS A 1 128 ? -9.652 -12.633 10.762 1.00 98.19 128 LYS A N 1
ATOM 1025 C CA . LYS A 1 128 ? -10.530 -13.688 10.222 1.00 98.19 128 LYS A CA 1
ATOM 1026 C C . LYS A 1 128 ? -11.979 -13.512 10.669 1.00 98.19 128 LYS A C 1
ATOM 1028 O O . LYS A 1 128 ? -12.860 -13.508 9.820 1.00 98.19 128 LYS A O 1
ATOM 1033 N N . GLU A 1 129 ? -12.205 -13.260 11.960 1.00 98.19 129 GLU A N 1
ATOM 1034 C CA . GLU A 1 129 ? -13.538 -13.023 12.537 1.00 98.19 129 GLU A CA 1
ATOM 1035 C C . GLU A 1 129 ? -14.296 -11.911 11.790 1.00 98.19 129 GLU A C 1
ATOM 1037 O O . GLU A 1 129 ? -15.476 -12.054 11.478 1.00 98.19 129 GLU A O 1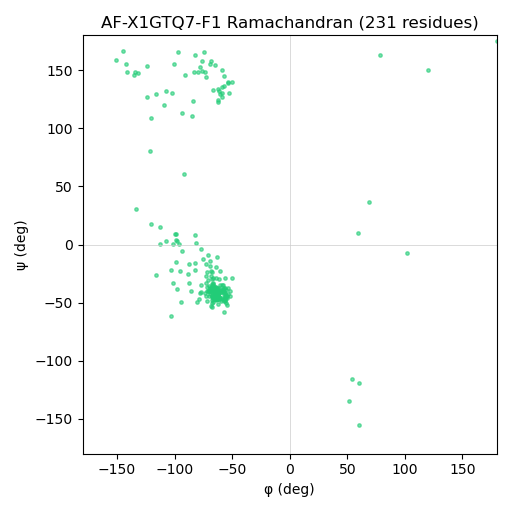
ATOM 1042 N N . LEU A 1 130 ? -13.615 -10.811 11.450 1.00 98.38 130 LEU A N 1
ATOM 1043 C CA . LEU A 1 130 ? -14.227 -9.707 10.704 1.00 98.38 130 LEU A CA 1
ATOM 1044 C C . LEU A 1 130 ? -14.600 -10.074 9.262 1.00 98.38 130 LEU A C 1
ATOM 1046 O O . LEU A 1 130 ? -15.601 -9.572 8.759 1.00 98.38 130 LEU A O 1
ATOM 1050 N N . ILE A 1 131 ? -13.798 -10.910 8.599 1.00 97.44 131 ILE A N 1
ATOM 1051 C CA . ILE A 1 131 ? -14.068 -11.371 7.230 1.00 97.44 131 ILE A CA 1
ATOM 1052 C C . ILE A 1 131 ? -15.241 -12.353 7.234 1.00 97.44 131 ILE A C 1
ATOM 1054 O O . ILE A 1 131 ? -16.188 -12.175 6.471 1.00 97.44 131 ILE A O 1
ATOM 1058 N N . GLU A 1 132 ? -15.211 -13.342 8.130 1.00 96.88 132 GLU A N 1
ATOM 1059 C CA . GLU A 1 132 ? -16.261 -14.357 8.283 1.00 96.88 132 GLU A CA 1
ATOM 1060 C C . GLU A 1 132 ? -17.598 -13.734 8.713 1.00 96.88 132 GLU A C 1
ATOM 1062 O O . GLU A 1 132 ? -18.657 -14.131 8.231 1.00 96.88 132 GLU A O 1
ATOM 1067 N N . GLY A 1 133 ? -17.558 -12.712 9.573 1.00 97.06 133 GLY A N 1
ATOM 1068 C CA . GLY A 1 133 ? -18.736 -11.951 9.993 1.00 97.06 133 GLY A CA 1
ATOM 1069 C C . GLY A 1 133 ? -19.248 -10.928 8.966 1.00 97.06 133 GLY A C 1
ATOM 1070 O O . GLY A 1 133 ? -20.274 -10.282 9.202 1.00 97.06 133 GLY A O 1
ATOM 1071 N N . GLY A 1 134 ? -18.549 -10.756 7.839 1.00 97.56 134 GLY A N 1
ATOM 1072 C CA . GLY A 1 134 ? -18.973 -9.933 6.708 1.00 97.56 134 GLY A CA 1
ATOM 1073 C C . GLY A 1 134 ? -19.189 -8.445 7.020 1.00 97.56 134 GLY A C 1
ATOM 1074 O O . GLY A 1 134 ? -18.631 -7.866 7.958 1.00 97.56 134 GLY A O 1
ATOM 1075 N N . GLN A 1 135 ? -20.029 -7.797 6.204 1.00 97.06 135 GLN A N 1
ATOM 1076 C CA . GLN A 1 135 ? -20.296 -6.354 6.298 1.00 97.06 135 GLN A CA 1
ATOM 1077 C C . GLN A 1 135 ? -20.845 -5.944 7.666 1.00 97.06 135 GLN A C 1
ATOM 1079 O O . GLN A 1 135 ? -20.513 -4.870 8.168 1.00 97.06 135 GLN A O 1
ATOM 1084 N N . GLU A 1 136 ? -21.657 -6.794 8.295 1.00 97.75 136 GLU A N 1
ATOM 1085 C CA . GLU A 1 136 ? -22.268 -6.503 9.589 1.00 97.75 136 GLU A CA 1
ATOM 1086 C C . GLU A 1 136 ? -21.225 -6.442 10.714 1.00 97.75 136 GLU A C 1
ATOM 1088 O O . GLU A 1 136 ? -21.231 -5.491 11.506 1.00 97.75 136 GLU A O 1
ATOM 1093 N N . ALA A 1 137 ? -20.290 -7.398 10.761 1.00 98.00 137 ALA A N 1
ATOM 1094 C CA . ALA A 1 137 ? -19.209 -7.401 11.744 1.00 98.00 137 ALA A CA 1
ATOM 1095 C C . ALA A 1 137 ? -18.297 -6.176 11.584 1.00 98.00 137 ALA A C 1
ATOM 1097 O O . ALA A 1 137 ? -17.988 -5.489 12.563 1.00 98.00 137 ALA A O 1
ATOM 1098 N N . VAL A 1 138 ? -17.937 -5.831 10.345 1.00 98.31 138 VAL A N 1
ATOM 1099 C CA . VAL A 1 138 ? -17.136 -4.636 10.040 1.00 98.31 138 VAL A CA 1
ATOM 1100 C C . VAL A 1 138 ? -17.887 -3.345 10.386 1.00 98.31 138 VAL A C 1
ATOM 1102 O O . VAL A 1 138 ? -17.303 -2.421 10.961 1.00 98.31 138 VAL A O 1
ATOM 1105 N N . ALA A 1 139 ? -19.192 -3.272 10.111 1.00 97.88 139 ALA A N 1
ATOM 1106 C CA . ALA A 1 139 ? -20.018 -2.112 10.435 1.00 97.88 139 ALA A CA 1
ATOM 1107 C C . ALA A 1 139 ? -20.155 -1.891 11.953 1.00 97.88 139 ALA A C 1
ATOM 1109 O O . ALA A 1 139 ? -20.108 -0.746 12.424 1.00 97.88 139 ALA A O 1
ATOM 1110 N N . LYS A 1 140 ? -20.279 -2.976 12.726 1.00 98.06 140 LYS A N 1
ATOM 1111 C CA . LYS A 1 140 ? -20.383 -2.950 14.194 1.00 98.06 140 LYS A CA 1
ATOM 1112 C C . LYS A 1 140 ? -19.031 -2.836 14.899 1.00 98.06 140 LYS A C 1
ATOM 1114 O O . LYS A 1 140 ? -18.997 -2.492 16.084 1.00 98.06 140 LYS A O 1
ATOM 1119 N N . SER A 1 141 ? -17.927 -3.088 14.194 1.00 98.12 141 SER A N 1
ATOM 1120 C CA . SER A 1 141 ? -16.586 -3.034 14.768 1.00 98.12 141 SER A CA 1
ATOM 1121 C C . SER A 1 141 ? -16.266 -1.653 15.343 1.00 98.12 141 SER A C 1
ATOM 1123 O O . SER A 1 141 ? -16.432 -0.614 14.692 1.00 98.12 141 SER A O 1
ATOM 1125 N N . LYS A 1 142 ? -15.774 -1.671 16.585 1.00 97.69 142 LYS A N 1
ATOM 1126 C CA . LYS A 1 142 ? -15.269 -0.505 17.319 1.00 97.69 142 LYS A CA 1
ATOM 1127 C C . LYS A 1 142 ? -13.743 -0.401 17.266 1.00 97.69 142 LYS A C 1
ATOM 1129 O O . LYS A 1 142 ? -13.188 0.479 17.919 1.00 97.69 142 LYS A O 1
ATOM 1134 N N . ASP A 1 143 ? -13.076 -1.286 16.522 1.00 98.31 143 ASP A N 1
ATOM 1135 C CA . ASP A 1 143 ? -11.634 -1.196 16.317 1.00 98.31 143 ASP A CA 1
ATOM 1136 C C . ASP A 1 143 ? -11.291 0.162 15.676 1.00 98.31 143 ASP A C 1
ATOM 1138 O O . ASP A 1 143 ? -11.890 0.520 14.652 1.00 98.31 143 ASP A O 1
ATOM 1142 N N . PRO A 1 144 ? -10.360 0.941 16.255 1.00 97.19 144 PRO A N 1
ATOM 1143 C CA . PRO A 1 144 ? -10.064 2.276 15.758 1.00 97.19 144 PRO A CA 1
ATOM 1144 C C . PRO A 1 144 ? -9.643 2.306 14.285 1.00 97.19 144 PRO A C 1
ATOM 1146 O O . PRO A 1 144 ? -10.095 3.186 13.551 1.00 97.19 144 PRO A O 1
ATOM 1149 N N . LEU A 1 145 ? -8.821 1.354 13.827 1.00 98.00 145 LEU A N 1
ATOM 1150 C CA . LEU A 1 145 ? -8.357 1.319 12.440 1.00 98.00 145 LEU A CA 1
ATOM 1151 C C . LEU A 1 145 ? -9.474 0.915 11.483 1.00 98.00 145 LEU A C 1
ATOM 1153 O O . LEU A 1 145 ? -9.568 1.508 10.413 1.00 98.00 145 LEU A O 1
ATOM 1157 N N . ILE A 1 146 ? -10.372 0.005 11.871 1.00 98.62 146 ILE A N 1
ATOM 1158 C CA . ILE A 1 146 ? -11.565 -0.316 11.065 1.00 98.62 146 ILE A CA 1
ATOM 1159 C C . ILE A 1 146 ? -12.493 0.898 10.949 1.00 98.62 146 ILE A C 1
ATOM 1161 O O . ILE A 1 146 ? -12.979 1.217 9.863 1.00 98.62 146 ILE A O 1
ATOM 1165 N N . VAL A 1 147 ? -12.732 1.617 12.050 1.00 98.06 147 VAL A N 1
ATOM 1166 C CA . VAL A 1 147 ? -13.549 2.842 12.036 1.00 98.06 147 VAL A CA 1
ATOM 1167 C C . 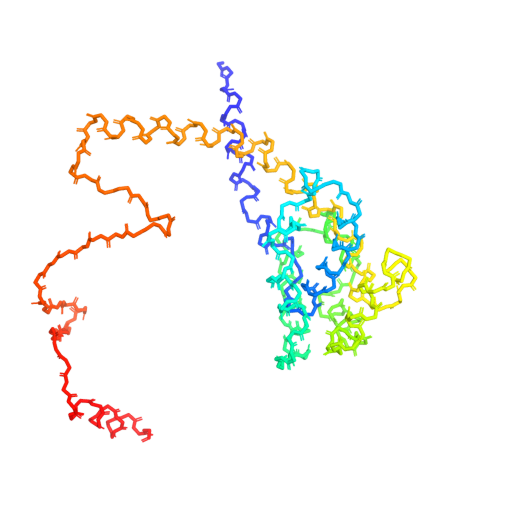VAL A 1 147 ? -12.922 3.912 11.141 1.00 98.06 147 VAL A C 1
ATOM 1169 O O . VAL A 1 147 ? -13.638 4.581 10.395 1.00 98.06 147 VAL A O 1
ATOM 1172 N N . LEU A 1 148 ? -11.601 4.085 11.202 1.00 97.31 148 LEU A N 1
ATOM 1173 C CA . LEU A 1 148 ? -10.887 5.033 10.352 1.00 97.31 148 LEU A CA 1
ATOM 1174 C C . LEU A 1 148 ? -10.927 4.615 8.879 1.00 97.31 148 LEU A C 1
ATOM 1176 O O . LEU A 1 148 ? -11.231 5.447 8.027 1.00 97.31 148 LEU A O 1
ATOM 1180 N N . ALA A 1 149 ? -10.681 3.339 8.584 1.00 98.44 149 ALA A N 1
ATOM 1181 C CA . ALA A 1 149 ? -10.721 2.793 7.234 1.00 98.44 149 ALA A CA 1
ATOM 1182 C C . ALA A 1 149 ? -12.090 3.011 6.578 1.00 98.44 149 ALA A C 1
ATOM 1184 O O . ALA A 1 149 ? -12.144 3.563 5.485 1.00 98.44 149 ALA A O 1
ATOM 1185 N N . ARG A 1 150 ? -13.197 2.717 7.275 1.00 98.38 150 ARG A N 1
ATOM 1186 C CA . ARG A 1 150 ? -14.560 2.982 6.770 1.00 98.38 150 ARG A CA 1
ATOM 1187 C C . ARG A 1 150 ? -14.814 4.450 6.424 1.00 98.38 150 ARG A C 1
ATOM 1189 O O . ARG A 1 150 ? -15.562 4.742 5.502 1.00 98.38 150 ARG A O 1
ATOM 1196 N N . LYS A 1 151 ? -14.219 5.381 7.174 1.00 97.62 151 LYS A N 1
ATOM 1197 C CA . LYS A 1 151 ? -14.369 6.824 6.924 1.00 97.62 151 LYS A CA 1
ATOM 1198 C C . LYS A 1 151 ? -13.521 7.310 5.753 1.00 97.62 151 LYS A C 1
ATOM 1200 O O . LYS A 1 151 ? -13.920 8.250 5.073 1.00 97.62 151 LYS A O 1
ATOM 1205 N N . LEU A 1 152 ? -12.339 6.727 5.566 1.00 97.81 152 LEU A N 1
ATOM 1206 C CA . LEU A 1 152 ? -11.390 7.146 4.536 1.00 97.81 152 LEU A CA 1
ATOM 1207 C C . LEU A 1 152 ? -11.608 6.446 3.197 1.00 97.81 152 LEU A C 1
ATOM 1209 O O . LEU A 1 152 ? -11.266 7.022 2.168 1.00 97.81 152 LEU A O 1
ATOM 1213 N N . ASP A 1 153 ? -12.190 5.249 3.193 1.00 97.75 153 ASP A N 1
ATOM 1214 C CA . ASP A 1 153 ? -12.367 4.474 1.971 1.00 97.75 153 ASP A CA 1
ATOM 1215 C C . ASP A 1 153 ? -13.139 5.215 0.862 1.00 97.75 153 ASP A C 1
ATOM 1217 O O . ASP A 1 153 ? -12.628 5.250 -0.258 1.00 97.75 153 ASP A O 1
ATOM 1221 N N . PRO A 1 154 ? -14.259 5.922 1.135 1.00 97.06 154 PRO A N 1
ATOM 1222 C CA . PRO A 1 154 ? -14.939 6.708 0.104 1.00 97.06 154 PRO A CA 1
ATOM 1223 C C . PRO A 1 154 ? -14.037 7.765 -0.548 1.00 97.06 154 PRO A C 1
ATOM 1225 O O . PRO A 1 154 ? -14.064 7.933 -1.761 1.00 97.06 154 PRO A O 1
ATOM 1228 N N . ILE A 1 155 ? -13.174 8.422 0.237 1.00 95.81 155 ILE A N 1
ATOM 1229 C CA . ILE A 1 155 ? -12.218 9.421 -0.270 1.00 95.81 155 ILE A CA 1
ATOM 1230 C C . ILE A 1 155 ? -11.173 8.748 -1.168 1.00 95.81 155 ILE A C 1
ATOM 1232 O O . ILE A 1 155 ? -10.768 9.300 -2.190 1.00 95.81 155 ILE A O 1
ATOM 1236 N N . PHE A 1 156 ? -10.714 7.551 -0.798 1.00 95.44 156 PHE A N 1
ATOM 1237 C CA . PHE A 1 156 ? -9.758 6.801 -1.608 1.00 95.44 156 PHE A CA 1
ATOM 1238 C C . PHE A 1 156 ? -10.372 6.292 -2.914 1.00 95.44 156 PHE A C 1
ATOM 1240 O O . PHE A 1 156 ? -9.681 6.305 -3.934 1.00 95.44 156 PHE A O 1
ATOM 1247 N N . ARG A 1 157 ? -11.641 5.868 -2.894 1.00 95.12 157 ARG A N 1
ATOM 1248 C CA . ARG A 1 157 ? -12.384 5.450 -4.091 1.00 95.12 157 ARG A CA 1
ATOM 1249 C C . ARG A 1 157 ? -12.624 6.622 -5.033 1.00 95.12 157 ARG A C 1
ATOM 1251 O O . ARG A 1 157 ? -12.209 6.531 -6.180 1.00 95.12 157 ARG A O 1
ATOM 1258 N N . GLU A 1 158 ? -13.121 7.749 -4.524 1.00 93.25 158 GLU A N 1
ATOM 1259 C CA . GLU A 1 158 ? -13.299 8.982 -5.306 1.00 93.25 158 GLU A CA 1
ATOM 1260 C C . GLU A 1 158 ? -11.978 9.423 -5.953 1.00 93.25 158 GLU A C 1
ATOM 1262 O O . GLU A 1 158 ? -11.913 9.735 -7.140 1.00 93.25 158 GLU A O 1
ATOM 1267 N N . MET A 1 159 ? -10.880 9.392 -5.190 1.00 89.94 159 MET A N 1
ATOM 1268 C CA . MET A 1 159 ? -9.558 9.724 -5.713 1.00 89.94 159 MET A CA 1
ATOM 1269 C C . MET A 1 159 ? -9.099 8.741 -6.800 1.00 89.94 159 MET A C 1
ATOM 1271 O O . MET A 1 159 ? -8.423 9.149 -7.743 1.00 89.94 159 MET A O 1
ATOM 1275 N N . HIS A 1 160 ? -9.406 7.450 -6.661 1.00 91.25 160 HIS A N 1
ATOM 1276 C CA . HIS A 1 160 ? -9.086 6.445 -7.671 1.00 91.25 160 HIS A CA 1
ATOM 1277 C C . HIS A 1 160 ? -9.897 6.670 -8.951 1.00 91.25 160 HIS A C 1
ATOM 1279 O O . HIS A 1 160 ? -9.298 6.839 -10.011 1.00 91.25 160 HIS A O 1
ATOM 1285 N N . GLU A 1 161 ? -11.221 6.758 -8.836 1.00 91.75 161 GLU A N 1
ATOM 1286 C CA . GLU A 1 161 ? -12.157 6.987 -9.942 1.00 91.75 161 GLU A CA 1
ATOM 1287 C C . GLU A 1 161 ? -11.811 8.262 -10.706 1.00 91.75 161 GLU A C 1
ATOM 1289 O O . GLU A 1 161 ? -11.633 8.228 -11.923 1.00 91.75 161 GLU A O 1
ATOM 1294 N N . TRP A 1 162 ? -11.566 9.365 -9.993 1.00 89.69 162 TRP A N 1
ATOM 1295 C CA . TRP A 1 162 ? -11.173 10.619 -10.623 1.00 89.69 162 TRP A CA 1
ATOM 1296 C C . TRP A 1 162 ? -9.908 10.463 -11.481 1.00 89.69 162 TRP A C 1
ATOM 1298 O O . TRP A 1 162 ? -9.842 11.016 -12.581 1.00 89.69 162 TRP A O 1
ATOM 1308 N N . ARG A 1 163 ? -8.906 9.690 -11.029 1.00 87.31 163 ARG A N 1
ATOM 1309 C CA . ARG A 1 163 ? -7.698 9.429 -11.833 1.00 87.31 163 ARG A CA 1
ATOM 1310 C C . ARG A 1 163 ? -7.970 8.523 -13.023 1.00 87.31 163 ARG A C 1
ATOM 1312 O O . ARG A 1 163 ? -7.395 8.770 -14.083 1.00 87.31 163 ARG A O 1
ATOM 1319 N N . GLU A 1 164 ? -8.787 7.488 -12.868 1.00 89.81 164 GLU A N 1
ATOM 1320 C CA . GLU A 1 164 ? -9.156 6.627 -13.995 1.00 89.81 164 GLU A CA 1
ATOM 1321 C C . GLU A 1 164 ? -9.848 7.452 -15.090 1.00 89.81 164 GLU A C 1
ATOM 1323 O O . GLU A 1 164 ? -9.421 7.440 -16.247 1.00 89.81 164 GLU A O 1
ATOM 1328 N N . GLU A 1 165 ? -10.835 8.261 -14.703 1.00 90.00 165 GLU A N 1
ATOM 1329 C CA . GLU A 1 165 ? -11.657 9.059 -15.613 1.00 90.00 165 GLU A CA 1
ATOM 1330 C C . GLU A 1 165 ? -10.923 10.237 -16.243 1.00 90.00 165 GLU A C 1
ATOM 1332 O O . GLU A 1 165 ? -11.139 10.533 -17.417 1.00 90.00 165 GLU A O 1
ATOM 1337 N N . ASN A 1 166 ? -10.081 10.937 -15.482 1.00 85.50 166 ASN A N 1
ATOM 1338 C CA . ASN A 1 166 ? -9.500 12.200 -15.937 1.00 85.50 166 ASN A CA 1
ATOM 1339 C C . ASN A 1 166 ? -8.065 12.030 -16.425 1.00 85.50 166 ASN A C 1
ATOM 1341 O O . ASN A 1 166 ? -7.664 12.730 -17.343 1.00 85.50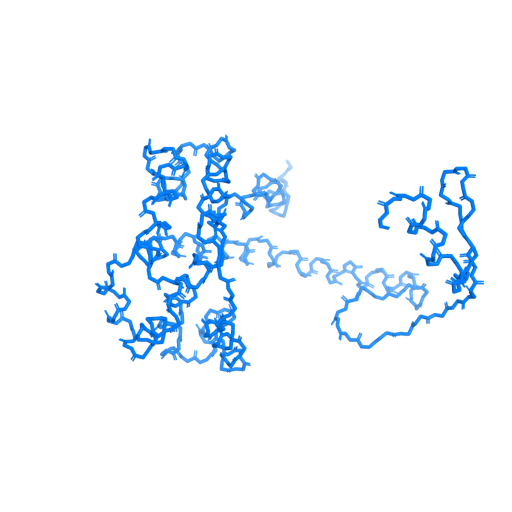 166 ASN A O 1
ATOM 1345 N N . ILE A 1 167 ? -7.286 11.117 -15.844 1.00 85.75 167 ILE A N 1
ATOM 1346 C CA . ILE A 1 167 ? -5.859 10.980 -16.160 1.00 85.75 167 ILE A CA 1
ATOM 1347 C C . ILE A 1 167 ? -5.626 9.775 -17.065 1.00 85.75 167 ILE A C 1
ATOM 1349 O O . ILE A 1 167 ? -5.160 9.925 -18.196 1.00 85.75 167 ILE A O 1
ATOM 1353 N N . ARG A 1 168 ? -5.951 8.565 -16.597 1.00 86.75 168 ARG A N 1
ATOM 1354 C CA . ARG A 1 168 ? -5.626 7.333 -17.330 1.00 86.75 168 ARG A CA 1
ATOM 1355 C C . ARG A 1 168 ? -6.396 7.212 -18.637 1.00 86.75 168 ARG A C 1
ATOM 1357 O O . ARG A 1 168 ? -5.802 6.781 -19.624 1.00 86.75 168 ARG A O 1
ATOM 1364 N N . SER A 1 169 ? -7.654 7.647 -18.677 1.00 89.38 169 SER A N 1
ATOM 1365 C CA . SER A 1 169 ? -8.460 7.691 -19.906 1.00 89.38 169 SER A CA 1
ATOM 1366 C C . SER A 1 169 ? -7.799 8.502 -21.035 1.00 89.38 169 SER A C 1
ATOM 1368 O O . SER A 1 169 ? -7.988 8.191 -22.210 1.00 89.38 169 SER A O 1
ATOM 1370 N N . ILE A 1 170 ? -6.986 9.510 -20.690 1.00 88.06 170 ILE A N 1
ATOM 1371 C CA . ILE A 1 170 ? -6.285 10.382 -21.639 1.00 88.06 170 ILE A CA 1
ATOM 1372 C C . ILE A 1 170 ? -4.867 9.872 -21.904 1.00 88.06 170 ILE A C 1
ATOM 1374 O O . ILE A 1 170 ? -4.453 9.757 -23.062 1.00 88.06 170 ILE A O 1
ATOM 1378 N N . LEU A 1 171 ? -4.110 9.569 -20.845 1.00 87.12 171 LEU A N 1
ATOM 1379 C CA . LEU A 1 171 ? -2.702 9.192 -20.958 1.00 87.12 171 LEU A CA 1
ATOM 1380 C C . LEU A 1 171 ? -2.516 7.844 -21.649 1.00 87.12 171 LEU A C 1
ATOM 1382 O O . LEU A 1 171 ? -1.631 7.734 -22.494 1.00 87.12 171 LEU A O 1
ATOM 1386 N N . THR A 1 172 ? -3.344 6.840 -21.353 1.00 90.56 172 THR A N 1
ATOM 1387 C CA . THR A 1 172 ? -3.211 5.498 -21.941 1.00 90.56 172 THR A CA 1
ATOM 1388 C C . THR A 1 172 ? -3.253 5.525 -23.476 1.00 90.56 172 THR A C 1
ATOM 1390 O O . THR A 1 172 ? -2.252 5.153 -24.095 1.00 90.56 172 THR A O 1
ATOM 1393 N N . PRO A 1 173 ? -4.308 6.043 -24.139 1.00 93.44 173 PRO A N 1
ATOM 1394 C CA . PRO A 1 173 ? -4.342 6.078 -25.602 1.00 93.44 173 PRO A CA 1
ATOM 1395 C C . PRO A 1 173 ? -3.288 7.019 -26.207 1.00 93.44 173 PRO A C 1
ATOM 1397 O O . PRO A 1 173 ? -2.822 6.791 -27.327 1.00 93.44 173 PRO A O 1
ATOM 1400 N N . ALA A 1 174 ? -2.886 8.083 -25.502 1.00 91.31 174 ALA A N 1
ATOM 1401 C CA . ALA A 1 174 ? -1.813 8.966 -25.959 1.00 91.31 174 ALA A CA 1
ATOM 1402 C C . ALA A 1 174 ? -0.445 8.259 -25.951 1.00 91.31 174 ALA A C 1
ATOM 1404 O O . ALA A 1 174 ? 0.301 8.340 -26.933 1.00 91.31 174 ALA A O 1
ATOM 1405 N N . LEU A 1 175 ? -0.135 7.521 -24.882 1.00 90.19 175 LEU A N 1
ATOM 1406 C CA . LEU A 1 175 ? 1.088 6.728 -24.755 1.00 90.19 175 LEU A CA 1
ATOM 1407 C C . LEU A 1 175 ? 1.120 5.574 -25.760 1.00 90.19 175 LEU A C 1
ATOM 1409 O O . LEU A 1 175 ? 2.169 5.317 -26.346 1.00 90.19 175 LEU A O 1
ATOM 1413 N N . GLU A 1 176 ? -0.017 4.938 -26.047 1.00 93.12 176 GLU A N 1
ATOM 1414 C CA . GLU A 1 176 ? -0.116 3.932 -27.110 1.00 93.12 176 GLU A CA 1
ATOM 1415 C C . GLU A 1 176 ? 0.219 4.511 -28.491 1.00 93.12 176 GLU A C 1
ATOM 1417 O O . GLU A 1 176 ? 0.994 3.916 -29.248 1.00 93.12 176 GLU A O 1
ATOM 1422 N N . LYS A 1 177 ? -0.315 5.696 -28.826 1.00 94.94 177 LYS A N 1
ATOM 1423 C CA . LYS A 1 177 ? 0.007 6.396 -30.084 1.00 94.94 177 LYS A CA 1
ATOM 1424 C C . LYS A 1 177 ? 1.493 6.734 -30.168 1.00 94.94 177 LYS A C 1
ATOM 1426 O O . LYS A 1 177 ? 2.117 6.485 -31.201 1.00 94.94 177 LYS A O 1
ATOM 1431 N N . LEU A 1 178 ? 2.072 7.249 -29.081 1.00 92.75 178 LEU A N 1
ATOM 1432 C CA . LEU A 1 178 ? 3.503 7.543 -29.009 1.00 92.75 178 LEU A CA 1
ATOM 1433 C C . LEU A 1 178 ? 4.347 6.271 -29.165 1.00 92.75 178 LEU A C 1
ATOM 1435 O O . LEU A 1 178 ? 5.333 6.278 -29.900 1.00 92.75 178 LEU A O 1
ATOM 1439 N N . GLY A 1 179 ? 3.943 5.171 -28.528 1.00 92.25 179 GLY A N 1
ATOM 1440 C CA . GLY A 1 179 ? 4.584 3.865 -28.662 1.00 92.25 179 GLY A CA 1
ATOM 1441 C C . GLY A 1 179 ? 4.595 3.375 -30.111 1.00 92.25 179 GLY A C 1
ATOM 1442 O O . GLY A 1 179 ? 5.649 2.992 -30.622 1.00 92.25 179 GLY A O 1
ATOM 1443 N N . ARG A 1 180 ? 3.458 3.475 -30.816 1.00 94.12 180 ARG A N 1
ATOM 1444 C CA . ARG A 1 180 ? 3.355 3.128 -32.246 1.00 94.12 180 ARG A CA 1
ATOM 1445 C C . ARG A 1 180 ? 4.249 4.006 -33.122 1.00 94.12 180 ARG A C 1
ATOM 1447 O O . ARG A 1 180 ? 4.969 3.472 -33.960 1.00 94.12 180 ARG A O 1
ATOM 1454 N N . ALA A 1 181 ? 4.251 5.322 -32.908 1.00 95.06 181 ALA A N 1
ATOM 1455 C CA . ALA A 1 181 ? 5.097 6.246 -33.665 1.00 95.06 181 ALA A CA 1
ATOM 1456 C C . ALA A 1 181 ? 6.593 5.965 -33.440 1.00 95.06 181 ALA A C 1
ATOM 1458 O O . ALA A 1 181 ? 7.367 5.871 -34.391 1.00 95.06 181 ALA A O 1
ATOM 1459 N N . ARG A 1 182 ? 7.006 5.741 -32.184 1.00 94.00 182 ARG A N 1
ATOM 1460 C CA . ARG A 1 182 ? 8.385 5.349 -31.855 1.00 94.00 182 ARG A CA 1
ATOM 1461 C C . ARG A 1 182 ? 8.765 4.032 -32.523 1.00 94.00 182 ARG A C 1
ATOM 1463 O O . ARG A 1 182 ? 9.873 3.925 -33.038 1.00 94.00 182 ARG A O 1
ATOM 1470 N N . PHE A 1 183 ? 7.862 3.055 -32.558 1.00 94.56 183 PHE A N 1
ATOM 1471 C CA . PHE A 1 183 ? 8.117 1.798 -33.252 1.00 94.56 183 PHE A CA 1
ATOM 1472 C C . PHE A 1 183 ? 8.239 1.981 -34.772 1.00 94.56 183 PHE A C 1
ATOM 1474 O O . PHE A 1 183 ? 9.095 1.353 -35.380 1.00 94.56 183 PHE A O 1
ATOM 1481 N N . GLN A 1 184 ? 7.459 2.868 -35.396 1.00 95.31 184 GLN A N 1
ATOM 1482 C CA . GLN A 1 184 ? 7.608 3.171 -36.827 1.00 95.31 184 GLN A CA 1
ATOM 1483 C C . GLN A 1 184 ? 8.964 3.813 -37.156 1.00 95.31 184 GLN A C 1
ATOM 1485 O O . GLN A 1 184 ? 9.548 3.497 -38.187 1.00 95.31 184 GLN A O 1
ATOM 1490 N N . VAL A 1 185 ? 9.480 4.679 -36.277 1.00 95.44 185 VAL A N 1
ATOM 1491 C CA . VAL A 1 185 ? 10.767 5.369 -36.479 1.00 95.44 185 VAL A CA 1
ATOM 1492 C C . VAL A 1 185 ? 11.961 4.467 -36.162 1.00 95.44 185 VAL A C 1
ATOM 1494 O O . VAL A 1 185 ? 12.920 4.411 -36.926 1.00 95.44 185 VAL A O 1
ATOM 1497 N N . TYR A 1 186 ? 11.931 3.771 -35.025 1.00 93.88 186 TYR A N 1
ATOM 1498 C CA . TYR A 1 186 ? 13.084 3.014 -34.524 1.00 93.88 186 TYR A CA 1
ATOM 1499 C C . TYR A 1 186 ? 13.017 1.515 -34.836 1.00 93.88 186 TYR A C 1
ATOM 1501 O O . TYR A 1 186 ? 14.024 0.811 -34.710 1.00 93.88 186 TYR A O 1
ATOM 1509 N N . GLY A 1 187 ? 11.852 1.002 -35.229 1.00 91.19 187 GLY A N 1
ATOM 1510 C CA . GLY A 1 187 ? 11.631 -0.416 -35.485 1.00 91.19 187 GLY A CA 1
ATOM 1511 C C . GLY A 1 187 ? 12.085 -1.287 -34.316 1.00 91.19 187 GLY A C 1
ATOM 1512 O O . GLY A 1 187 ? 11.851 -0.991 -33.146 1.00 91.19 187 GLY A O 1
ATOM 1513 N N . LYS A 1 188 ? 12.803 -2.361 -34.647 1.00 91.25 188 LYS A N 1
ATOM 1514 C CA . LYS A 1 188 ? 13.314 -3.347 -33.682 1.00 91.25 188 LYS A CA 1
ATOM 1515 C C . LYS A 1 188 ? 14.612 -2.920 -32.982 1.00 91.25 188 LYS A C 1
ATOM 1517 O O . LYS A 1 188 ? 15.140 -3.684 -32.184 1.00 91.25 188 LYS A O 1
ATOM 1522 N N . SER A 1 189 ? 15.144 -1.728 -33.270 1.00 89.62 189 SER A N 1
ATOM 1523 C CA . SER A 1 189 ? 16.404 -1.254 -32.669 1.00 89.62 189 SER A CA 1
ATOM 1524 C C . SER A 1 189 ? 16.256 -0.794 -31.212 1.00 89.62 189 SER A C 1
ATOM 1526 O O . SER A 1 189 ? 17.255 -0.580 -30.523 1.00 89.62 189 SER A O 1
ATOM 1528 N N . LYS A 1 190 ? 15.016 -0.631 -30.730 1.00 89.50 190 LYS A N 1
ATOM 1529 C CA . LYS A 1 190 ? 14.692 -0.272 -29.346 1.00 89.50 190 LYS A CA 1
ATOM 1530 C C . LYS A 1 190 ? 13.763 -1.323 -28.749 1.00 89.50 190 LYS A C 1
ATOM 1532 O O . LYS A 1 190 ? 12.727 -1.642 -29.325 1.00 89.50 190 LYS A O 1
ATOM 1537 N N . SER A 1 191 ? 14.154 -1.856 -27.596 1.00 89.62 191 SER A N 1
ATOM 1538 C CA . SER A 1 191 ? 13.349 -2.817 -26.838 1.00 89.62 191 SER A CA 1
ATOM 1539 C C . SER A 1 191 ? 12.160 -2.108 -26.170 1.00 89.62 191 SER A C 1
ATOM 1541 O O . SER A 1 191 ? 12.326 -0.961 -25.745 1.00 89.62 191 SER A O 1
ATOM 1543 N N . PRO A 1 192 ? 10.977 -2.743 -26.066 1.00 89.94 192 PRO A N 1
ATOM 1544 C CA . PRO A 1 192 ? 9.866 -2.203 -25.285 1.00 89.94 192 PRO A CA 1
ATOM 1545 C C . PRO A 1 192 ? 10.167 -2.222 -23.778 1.00 89.94 192 PRO A C 1
ATOM 1547 O O . PRO A 1 192 ? 10.955 -3.045 -23.299 1.00 89.94 192 PRO A O 1
ATOM 1550 N N . ASP A 1 193 ? 9.475 -1.376 -23.013 1.00 91.12 193 ASP A N 1
ATOM 1551 C CA . ASP A 1 193 ? 9.566 -1.360 -21.547 1.00 91.12 193 ASP A CA 1
ATOM 1552 C C . ASP A 1 193 ? 9.168 -2.705 -20.935 1.00 91.12 193 ASP A C 1
ATOM 1554 O O . ASP A 1 193 ? 8.393 -3.462 -21.521 1.00 91.12 193 ASP A O 1
ATOM 1558 N N . ALA A 1 194 ? 9.741 -3.043 -19.778 1.00 93.62 194 ALA A N 1
ATOM 1559 C CA . ALA A 1 194 ? 9.495 -4.302 -19.076 1.00 93.62 194 ALA A CA 1
ATOM 1560 C C . ALA A 1 194 ? 8.049 -4.408 -18.560 1.00 93.62 194 ALA A C 1
ATOM 1562 O O . ALA A 1 194 ? 7.543 -3.490 -17.927 1.00 93.62 194 ALA A O 1
ATOM 1563 N N . THR A 1 195 ? 7.400 -5.552 -18.800 1.00 93.12 195 THR A N 1
ATOM 1564 C CA . THR A 1 195 ? 5.981 -5.801 -18.459 1.00 93.12 195 THR A CA 1
ATOM 1565 C C . THR A 1 195 ? 5.769 -7.157 -17.774 1.00 93.12 195 THR A C 1
ATOM 1567 O O . THR A 1 195 ? 4.744 -7.800 -17.969 1.00 93.12 195 THR A O 1
ATOM 1570 N N . PHE A 1 196 ? 6.768 -7.649 -17.027 1.00 92.25 196 PHE A N 1
ATOM 1571 C CA . PHE A 1 196 ? 6.796 -9.005 -16.436 1.00 92.25 196 PHE A CA 1
ATOM 1572 C C . PHE A 1 196 ? 6.707 -10.172 -17.442 1.00 92.25 196 PHE A C 1
ATOM 1574 O O . PHE A 1 196 ? 6.615 -11.333 -17.059 1.00 92.25 196 PHE A O 1
ATOM 1581 N N . THR A 1 197 ? 6.814 -9.890 -18.739 1.00 95.31 197 THR A N 1
ATOM 1582 C CA . THR A 1 197 ? 7.033 -10.893 -19.789 1.00 95.31 197 THR A CA 1
ATOM 1583 C C . THR A 1 197 ? 8.513 -11.291 -19.851 1.00 95.31 197 THR A C 1
ATOM 1585 O O . THR A 1 197 ? 9.349 -10.402 -19.654 1.00 95.31 197 THR A O 1
ATOM 1588 N N . PRO A 1 198 ? 8.867 -12.535 -20.224 1.00 96.69 198 PRO A N 1
ATOM 1589 C CA . PRO A 1 198 ? 10.258 -12.938 -20.437 1.00 96.69 198 PRO A CA 1
ATOM 1590 C C . PRO A 1 198 ? 11.030 -11.982 -21.361 1.00 96.69 198 PRO A C 1
ATOM 1592 O O . PRO A 1 198 ? 10.496 -11.514 -22.368 1.00 96.69 198 PRO A O 1
ATOM 1595 N N . ARG A 1 199 ? 12.296 -11.695 -21.026 1.00 94.06 199 ARG A N 1
ATOM 1596 C CA . ARG A 1 199 ? 13.208 -10.837 -21.804 1.00 94.06 199 ARG A CA 1
ATOM 1597 C C . ARG A 1 199 ? 14.576 -11.490 -21.931 1.00 94.06 199 ARG A C 1
ATOM 1599 O O . ARG A 1 199 ? 15.022 -12.172 -21.015 1.00 94.06 199 ARG A O 1
ATOM 1606 N N . ILE A 1 200 ? 15.251 -11.223 -23.046 1.00 93.75 200 ILE A N 1
ATOM 1607 C CA . ILE A 1 200 ? 16.631 -11.646 -23.286 1.00 93.75 200 ILE A CA 1
ATOM 1608 C C . ILE A 1 200 ? 17.487 -10.389 -23.403 1.00 93.75 200 ILE A C 1
ATOM 1610 O O . ILE A 1 200 ? 17.156 -9.469 -24.150 1.00 93.75 200 ILE A O 1
ATOM 1614 N N . SER A 1 201 ? 18.582 -10.364 -22.653 1.00 93.12 201 SER A N 1
ATOM 1615 C CA . SER A 1 201 ? 19.641 -9.366 -22.752 1.00 93.12 201 SER A CA 1
ATOM 1616 C C . SER A 1 201 ? 20.974 -10.098 -22.801 1.00 93.12 201 SER A C 1
ATOM 1618 O O . SER A 1 201 ? 21.113 -11.171 -22.213 1.00 93.12 201 SER A O 1
ATOM 1620 N N . TYR A 1 202 ? 21.941 -9.542 -23.517 1.00 94.75 202 TYR A N 1
ATOM 1621 C CA . TYR A 1 202 ? 23.266 -10.124 -23.671 1.00 94.75 202 TYR A CA 1
ATOM 1622 C C . TYR A 1 202 ? 24.321 -9.022 -23.675 1.00 94.75 202 TYR A C 1
ATOM 1624 O O . TYR A 1 202 ? 24.051 -7.867 -24.002 1.00 94.75 202 TYR A O 1
ATOM 1632 N N . GLY A 1 203 ? 25.536 -9.397 -23.301 1.00 95.06 203 GLY A N 1
ATOM 1633 C CA . GLY A 1 203 ? 26.680 -8.505 -23.241 1.00 95.06 203 GLY A CA 1
ATOM 1634 C C . GLY A 1 203 ? 27.918 -9.255 -22.770 1.00 95.06 203 GLY A C 1
ATOM 1635 O O . GLY A 1 203 ? 27.847 -10.433 -22.416 1.00 95.06 203 GLY A O 1
ATOM 1636 N N . SER A 1 204 ? 29.049 -8.561 -22.767 1.00 96.81 204 SER A N 1
ATOM 1637 C CA . SER A 1 204 ? 30.308 -9.089 -22.243 1.00 96.81 204 SER A CA 1
ATOM 1638 C C . SER A 1 204 ? 30.457 -8.738 -20.765 1.00 96.81 204 SER A C 1
ATOM 1640 O O . SER A 1 204 ? 30.065 -7.649 -20.342 1.00 96.81 204 SER A O 1
ATOM 1642 N N . ALA A 1 205 ? 31.074 -9.624 -19.982 1.00 96.25 205 ALA A N 1
ATOM 1643 C CA . ALA A 1 205 ? 31.514 -9.271 -18.636 1.00 96.25 205 ALA A CA 1
ATOM 1644 C C . ALA A 1 205 ? 32.559 -8.145 -18.726 1.00 96.25 205 ALA A C 1
ATOM 1646 O O . ALA A 1 205 ? 33.570 -8.294 -19.413 1.00 96.25 205 ALA A O 1
ATOM 1647 N N . SER A 1 206 ? 32.307 -7.016 -18.061 1.00 96.56 206 SER A N 1
ATOM 1648 C CA . SER A 1 206 ? 33.160 -5.825 -18.132 1.00 96.56 206 SER A CA 1
ATOM 1649 C C . SER A 1 206 ? 33.277 -5.142 -16.777 1.00 96.56 206 SER A C 1
ATOM 1651 O O . SER A 1 206 ? 32.350 -5.174 -15.968 1.00 96.56 206 SER A O 1
ATOM 1653 N N . SER A 1 207 ? 34.433 -4.526 -16.530 1.00 96.81 207 SER A N 1
ATOM 1654 C CA . SER A 1 207 ? 34.612 -3.580 -15.431 1.00 96.81 207 SER A CA 1
ATOM 1655 C C . SER A 1 207 ? 33.927 -2.252 -15.758 1.00 96.81 207 SER A C 1
ATOM 1657 O O . SER A 1 207 ? 33.575 -1.983 -16.911 1.00 96.81 207 SER A O 1
ATOM 1659 N N . TYR A 1 208 ? 33.750 -1.413 -14.741 1.00 96.69 208 TYR A N 1
ATOM 1660 C CA . TYR A 1 208 ? 33.261 -0.044 -14.892 1.00 96.69 208 TYR A CA 1
ATOM 1661 C C . TYR A 1 208 ? 33.925 0.883 -13.871 1.00 96.69 208 TYR A C 1
ATOM 1663 O O . TYR A 1 208 ? 34.585 0.425 -12.940 1.00 96.69 208 TYR A O 1
ATOM 1671 N N . ILE A 1 209 ? 33.788 2.193 -14.065 1.00 97.38 209 ILE A N 1
ATOM 1672 C CA . ILE A 1 209 ? 34.391 3.210 -13.198 1.00 97.38 209 ILE A CA 1
ATOM 1673 C C . ILE A 1 209 ? 33.295 3.871 -12.361 1.00 97.38 209 ILE A C 1
ATOM 1675 O O . ILE A 1 209 ? 32.270 4.291 -12.897 1.00 97.38 209 ILE A O 1
ATOM 1679 N N . VAL A 1 210 ? 33.531 3.987 -11.053 1.00 96.38 210 VAL A N 1
ATOM 1680 C CA . VAL A 1 210 ? 32.726 4.787 -10.119 1.00 96.38 210 VAL A CA 1
ATOM 1681 C C . VAL A 1 210 ? 33.643 5.823 -9.479 1.00 96.38 210 VAL A C 1
ATOM 1683 O O . VAL A 1 210 ? 34.518 5.481 -8.685 1.00 96.38 210 VAL A O 1
ATOM 1686 N N . GLY A 1 211 ? 33.471 7.097 -9.840 1.00 95.50 211 GLY A N 1
ATOM 1687 C CA . GLY A 1 211 ? 34.387 8.159 -9.416 1.00 95.50 211 GLY A CA 1
ATOM 1688 C C . GLY A 1 211 ? 35.812 7.892 -9.911 1.00 95.50 211 GLY A C 1
ATOM 1689 O O . GLY A 1 211 ? 36.040 7.802 -11.112 1.00 95.50 211 GLY A O 1
ATOM 1690 N N . THR A 1 212 ? 36.764 7.743 -8.987 1.00 95.50 212 THR A N 1
ATOM 1691 C CA . THR A 1 212 ? 38.166 7.385 -9.279 1.00 95.50 212 THR A CA 1
ATOM 1692 C C . THR A 1 212 ? 38.460 5.891 -9.104 1.00 95.50 212 THR A C 1
ATOM 1694 O O . THR A 1 212 ? 39.604 5.465 -9.247 1.00 95.50 212 THR A O 1
ATOM 1697 N N . THR A 1 213 ? 37.454 5.075 -8.778 1.00 93.94 213 THR A N 1
ATOM 1698 C CA . THR A 1 213 ? 37.619 3.645 -8.496 1.00 93.94 213 THR A CA 1
ATOM 1699 C C . THR A 1 213 ? 37.191 2.795 -9.686 1.00 93.94 213 THR A C 1
ATOM 1701 O O . THR A 1 213 ? 36.088 2.947 -10.211 1.00 93.94 213 THR A O 1
ATOM 1704 N N . ILE A 1 214 ? 38.046 1.851 -10.085 1.00 95.75 214 ILE A N 1
ATOM 1705 C CA . ILE A 1 214 ? 37.690 0.797 -11.041 1.00 95.75 214 ILE A CA 1
ATOM 1706 C C . ILE A 1 214 ? 37.002 -0.333 -10.273 1.00 95.75 214 ILE A C 1
ATOM 1708 O O . ILE A 1 214 ? 37.589 -0.907 -9.358 1.00 95.75 214 ILE A O 1
ATOM 1712 N N . VAL A 1 215 ? 35.781 -0.680 -10.675 1.00 95.50 215 VAL A N 1
ATOM 1713 C CA . VAL A 1 215 ? 35.055 -1.859 -10.199 1.00 95.50 215 VAL A CA 1
ATOM 1714 C C . VAL A 1 215 ? 35.327 -3.019 -11.164 1.00 95.50 215 VAL A C 1
ATOM 1716 O O . VAL A 1 215 ? 34.926 -2.943 -12.331 1.00 95.50 215 VAL A O 1
ATOM 1719 N N . PRO A 1 216 ? 36.029 -4.085 -10.736 1.00 94.31 216 PRO A N 1
ATOM 1720 C CA . PRO A 1 216 ? 36.327 -5.229 -11.594 1.00 94.31 216 PRO A CA 1
ATOM 1721 C C . PRO A 1 216 ? 35.063 -5.995 -12.009 1.00 94.31 216 PRO A C 1
ATOM 1723 O O . PRO A 1 216 ? 34.081 -6.031 -11.276 1.00 94.31 216 PRO A O 1
ATOM 1726 N N . TYR A 1 217 ? 35.113 -6.696 -13.147 1.00 95.50 217 TYR A N 1
ATOM 1727 C CA . TYR A 1 217 ? 33.995 -7.527 -13.630 1.00 95.50 217 TYR A CA 1
ATOM 1728 C C . TYR A 1 217 ? 33.752 -8.803 -12.801 1.00 95.50 217 TYR A C 1
ATOM 1730 O O . TYR A 1 217 ? 32.784 -9.522 -13.042 1.00 95.50 217 TYR A O 1
ATOM 1738 N N . ARG A 1 218 ? 34.656 -9.121 -11.866 1.00 94.00 218 ARG A N 1
ATOM 1739 C CA . ARG A 1 218 ? 34.620 -10.324 -11.028 1.00 94.00 218 ARG A CA 1
ATOM 1740 C C . ARG A 1 218 ? 34.931 -9.984 -9.575 1.00 94.00 218 ARG A C 1
ATOM 1742 O O . ARG A 1 218 ? 35.776 -9.133 -9.303 1.00 94.00 218 ARG A O 1
ATOM 1749 N N . THR A 1 219 ? 34.301 -10.707 -8.662 1.00 93.62 219 THR A N 1
ATOM 1750 C CA . THR A 1 219 ? 34.640 -10.727 -7.235 1.00 93.62 219 THR A CA 1
ATOM 1751 C C . THR A 1 219 ? 35.528 -11.933 -6.920 1.00 93.62 219 THR A C 1
ATOM 1753 O O . THR A 1 219 ? 35.686 -12.839 -7.740 1.00 93.62 219 THR A O 1
ATOM 1756 N N . THR A 1 220 ? 36.153 -11.940 -5.743 1.00 91.88 220 THR A N 1
ATOM 1757 C CA . THR A 1 220 ? 36.989 -13.053 -5.273 1.00 91.88 220 THR A CA 1
ATOM 1758 C C . THR A 1 220 ? 36.488 -13.549 -3.922 1.00 91.88 220 THR A C 1
ATOM 1760 O O . THR A 1 220 ? 35.900 -12.787 -3.156 1.00 91.88 220 THR A O 1
ATOM 1763 N N . PHE A 1 221 ? 36.751 -14.822 -3.614 1.00 92.62 221 PHE A N 1
ATOM 1764 C CA . PHE A 1 221 ? 36.449 -15.401 -2.303 1.00 92.62 221 PHE A CA 1
ATOM 1765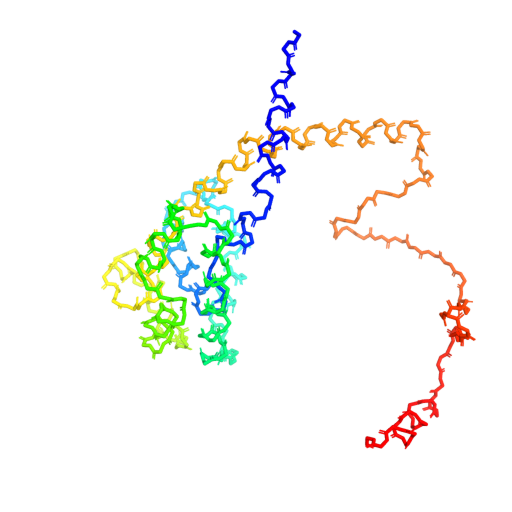 C C . PHE A 1 221 ? 37.128 -14.620 -1.165 1.00 92.62 221 PHE A C 1
ATOM 1767 O O . PHE A 1 221 ? 36.485 -14.297 -0.174 1.00 92.62 221 PHE A O 1
ATOM 1774 N N . PHE A 1 222 ? 38.395 -14.231 -1.336 1.00 92.19 222 PHE A N 1
ATOM 1775 C CA . PHE A 1 222 ? 39.121 -13.435 -0.339 1.00 92.19 222 PHE A CA 1
ATOM 1776 C C . PHE A 1 222 ? 38.570 -12.013 -0.172 1.00 92.19 222 PHE A C 1
ATOM 1778 O O . PHE A 1 222 ? 38.558 -11.506 0.943 1.00 92.19 222 PHE A O 1
ATOM 1785 N N . GLY A 1 223 ? 37.991 -11.415 -1.222 1.00 90.94 223 GLY A N 1
ATOM 1786 C CA . GLY A 1 223 ? 37.341 -10.104 -1.128 1.00 90.94 223 GLY A CA 1
ATOM 1787 C C . GLY A 1 223 ? 36.158 -10.060 -0.149 1.00 90.94 223 GLY A C 1
ATOM 1788 O O . GLY A 1 223 ? 35.832 -8.987 0.359 1.00 90.94 223 GLY A O 1
ATOM 1789 N N . LEU A 1 224 ? 35.541 -11.210 0.158 1.00 87.31 224 LEU A N 1
ATOM 1790 C CA . LEU A 1 224 ? 34.549 -11.330 1.232 1.00 87.31 224 LEU A CA 1
ATOM 1791 C C . LEU A 1 224 ? 35.176 -11.044 2.607 1.00 87.31 224 LEU A C 1
ATOM 1793 O O . LEU A 1 224 ? 34.626 -10.260 3.380 1.00 87.31 224 LEU A O 1
ATOM 1797 N N . TYR A 1 225 ? 36.328 -11.655 2.895 1.00 90.25 225 TYR A N 1
ATOM 1798 C CA . TYR A 1 225 ? 37.021 -11.537 4.182 1.00 90.25 225 TYR A CA 1
ATOM 1799 C C . TYR A 1 225 ? 37.757 -10.211 4.323 1.00 90.25 225 TYR A C 1
ATOM 1801 O O . TYR A 1 225 ? 37.670 -9.583 5.377 1.00 90.25 225 TYR A O 1
ATOM 1809 N N . ASP A 1 226 ? 38.409 -9.744 3.256 1.00 90.31 226 ASP A N 1
ATOM 1810 C CA . ASP A 1 226 ? 39.111 -8.459 3.254 1.00 90.31 226 ASP A CA 1
ATOM 1811 C C . ASP A 1 226 ? 38.164 -7.328 3.654 1.00 90.31 226 ASP A C 1
ATOM 1813 O O . ASP A 1 226 ? 38.535 -6.446 4.428 1.00 90.31 226 ASP A O 1
ATOM 1817 N N . ARG A 1 227 ? 36.909 -7.373 3.189 1.00 86.88 227 ARG A N 1
ATOM 1818 C CA . ARG A 1 227 ? 35.906 -6.363 3.533 1.00 86.88 227 ARG A CA 1
ATOM 1819 C C . ARG A 1 227 ? 35.452 -6.445 4.992 1.00 86.88 227 ARG A C 1
ATOM 1821 O O . ARG A 1 227 ? 35.196 -5.397 5.574 1.00 86.88 227 ARG A O 1
ATOM 1828 N N . ALA A 1 228 ? 35.356 -7.640 5.577 1.00 89.00 228 ALA A N 1
ATOM 1829 C CA . ALA A 1 228 ? 35.017 -7.809 6.992 1.00 89.00 228 ALA A CA 1
ATOM 1830 C C . ALA A 1 228 ? 36.142 -7.288 7.900 1.00 89.00 228 ALA A C 1
ATOM 1832 O O . ALA A 1 228 ? 35.906 -6.425 8.743 1.00 89.00 228 ALA A O 1
ATOM 1833 N N . ILE A 1 229 ? 37.379 -7.721 7.640 1.00 88.94 229 ILE A N 1
ATOM 1834 C CA . ILE A 1 229 ? 38.569 -7.337 8.410 1.00 88.94 229 ILE A CA 1
ATOM 1835 C C . ILE A 1 229 ? 38.841 -5.833 8.288 1.00 88.94 229 ILE A C 1
ATOM 1837 O O . ILE A 1 229 ? 39.050 -5.161 9.294 1.00 88.94 229 ILE A O 1
ATOM 1841 N N . SER A 1 230 ? 38.799 -5.282 7.070 1.00 86.56 230 SER A N 1
ATOM 1842 C CA . SER A 1 230 ? 39.123 -3.866 6.836 1.00 86.56 230 SER A CA 1
ATOM 1843 C C . SER A 1 230 ? 38.083 -2.894 7.402 1.00 86.56 230 SER A C 1
ATOM 1845 O O . SER A 1 230 ? 38.386 -1.712 7.540 1.00 86.56 230 SER A O 1
ATOM 1847 N N . LEU A 1 231 ? 36.858 -3.357 7.690 1.00 87.38 231 LEU A N 1
ATOM 1848 C CA . LEU A 1 231 ? 35.758 -2.523 8.194 1.00 87.38 231 LEU A CA 1
ATOM 1849 C C . LEU A 1 231 ? 35.344 -2.853 9.637 1.00 87.38 231 LEU A C 1
ATOM 1851 O O . LEU A 1 231 ? 34.447 -2.195 10.157 1.00 87.38 231 LEU A O 1
ATOM 1855 N N . GLY A 1 232 ? 35.994 -3.826 10.285 1.00 76.12 232 GLY A N 1
ATOM 1856 C CA . GLY A 1 232 ? 35.752 -4.166 11.689 1.00 76.12 232 GLY A CA 1
ATOM 1857 C C . GLY A 1 232 ? 34.390 -4.809 11.966 1.00 76.12 232 GLY A C 1
ATOM 1858 O O . GLY A 1 232 ? 33.791 -4.502 12.995 1.00 76.12 232 GLY A O 1
ATOM 1859 N N . ASN A 1 233 ? 33.904 -5.658 11.051 1.00 59.38 233 ASN A N 1
ATOM 1860 C CA . ASN A 1 233 ? 32.710 -6.491 11.265 1.00 59.38 233 ASN A CA 1
ATOM 1861 C C . ASN A 1 233 ? 33.055 -7.843 11.893 1.00 59.38 233 ASN A C 1
ATOM 1863 O O . ASN A 1 233 ? 34.116 -8.399 11.527 1.00 59.38 233 ASN A O 1
#

Foldseek 3Di:
DDDPLLVVLVVVCVVCVCVVVLLDQDFPLLVLLLLLLQQLVFPVDDQVPHDPQNHPVNVVVSLCSSLDLPDGDLVVSLVVRQVSLQVSCVSVHCVDPSNCLQANPHHSSVSSCVQRVQAPSNPSVVSVVSNVVGPVSLVPDPRSSSVSSVRSVVVVVVVVVCCVVRPCVPVVVVVVVVVVVCCVVCPPVDDDDDDVDDDDDDDDQAWDDDPPDIRHSDDDPVNVVCVCVVVVD

InterPro domains:
  IPR019500 Peptidase S46 [PF10459] (11-228)
  IPR019500 Peptidase S46 [PTHR38469] (10-224)

Mean predicted aligned error: 6.48 Å

Organism: NCBI:txid412755

pLDDT: mean 91.79, std 10.02, range [39.03, 98.62]

Solvent-accessible surface area (backbone atoms only — not comparable to full-atom values): 13580 Å² total; per-residue (Å²): 133,83,75,56,71,68,56,60,44,51,54,52,43,66,77,45,65,61,46,68,76,46,67,64,73,58,44,70,50,45,50,45,26,38,48,49,57,46,46,42,64,28,64,82,43,60,62,89,77,29,59,92,79,53,32,77,92,36,41,66,63,51,49,54,62,62,55,45,84,70,89,78,58,57,70,61,32,23,51,52,24,6,53,50,41,42,49,24,36,68,74,65,30,77,82,33,68,62,41,37,70,72,39,58,91,57,54,23,53,63,39,22,51,62,27,45,75,66,39,56,67,84,38,49,67,56,54,48,50,37,54,78,46,25,54,63,40,54,70,69,44,80,38,38,36,47,50,48,27,66,68,45,46,63,58,54,49,52,56,48,51,51,40,46,68,62,44,47,63,53,49,52,64,49,50,50,51,50,52,52,52,49,38,72,75,49,46,87,81,56,83,79,82,91,77,92,62,94,83,88,87,87,81,77,91,58,58,51,74,57,90,96,43,78,44,68,62,68,86,55,80,63,58,59,54,52,53,31,66,77,66,74,106

Nearest PDB structures (foldseek):
  3wor-assembly1_B  TM=7.578E-01  e=7.607E-06  Pseudoxanthomonas mexicana
  3wop-assembly1_B  TM=7.783E-01  e=2.780E-05  Pseudoxanthomonas mexicana
  3wok-assembly1_B  TM=7.659E-01  e=5.314E-05  Pseudoxanthomonas mexicana
  4y06-assembly2_B  TM=7.293E-01  e=5.586E-05  Pseudoxanthomonas mexicana
  3woj-assembly1_B  TM=7.409E-01  e=1.122E-04  Pseudoxanthomonas mexicana

Secondary structure (DSSP, 8-state):
-PPPHHHHHHHHHHHHTTHHHHSS--SHHHHHHHHHHHHHHHTTS-GGGSPTT-STTTHHHHHHHHT--PPP-HHHHHHHHHHHHHHHHHHH-TTSHHHHHHHTTS-HHHHHHHHHTT--TT-HHHHHHHHHTHHHHHHH---HHHHHHHHHHHHHHHHHHHHIIIIIHHHHHHHHHHHHHHHHHHGGGSPPPP-SS----------EEETTEEE-S---HHHHHHHHHHHT-

Radius of gyration: 24.1 Å; Cα contacts (8 Å, |Δi|>4): 198; chains: 1; bounding box: 61×47×58 Å

Sequence (233 aa):
MDLPASHVVVEKEKATLNEPYYKQISGSLFNYALTIVRYVEETPKPDADRYPGYHDSQLPSLEFRLFSPAPTYPEMEEFIAGQLLDQAKQTLGRKDPFIKTAMGRRSGAKVAQAHFRNTRMTDVAYRKELIEGGQEAVAKSKDPLIVLARKLDPIFREMHEWREENIRSILTPALEKLGRARFQVYGKSKSPDATFTPRISYGSASSYIVGTTIVPYRTTFFGLYDRAISLGN